Protein AF-A0A849XZV0-F1 (afdb_monomer)

Radius of gyration: 23.23 Å; Cα contacts (8 Å, |Δi|>4): 530; chains: 1; bounding box: 58×46×62 Å

Nearest PDB structures (foldseek):
  6il9-assembly1_A  TM=9.502E-01  e=1.165E-25  Cohnella laeviribosi
  6ila-assembly1_A  TM=9.500E-01  e=1.260E-24  Cohnella laeviribosi
  6ilb-assembly2_D  TM=9.298E-01  e=3.736E-25  Cohnella laeviribosi
  7rro-assembly1_DA  TM=5.245E-01  e=9.639E+00  Bos taurus
  5ij9-assembly1_A  TM=5.022E-01  e=9.639E+00  Homo sapiens

Structure (mmCIF, N/CA/C/O backbone):
data_AF-A0A849XZV0-F1
#
_entry.id   AF-A0A849XZV0-F1
#
loop_
_atom_site.group_PDB
_atom_site.id
_atom_site.type_symbol
_atom_site.label_atom_id
_atom_site.label_alt_id
_atom_site.label_comp_id
_atom_site.label_asym_id
_atom_site.label_entity_id
_atom_site.label_seq_id
_atom_site.pdbx_PDB_ins_code
_atom_site.Cartn_x
_atom_site.Cartn_y
_atom_site.Cartn_z
_atom_site.occupancy
_atom_site.B_iso_or_equiv
_atom_site.auth_seq_id
_atom_site.auth_comp_id
_atom_site.auth_asym_id
_atom_site.auth_atom_id
_atom_site.pdbx_PDB_model_num
ATOM 1 N N . MET A 1 1 ? 21.202 -13.180 26.332 1.00 81.06 1 MET A N 1
ATOM 2 C CA . MET A 1 1 ? 19.734 -13.089 26.521 1.00 81.06 1 MET A CA 1
ATOM 3 C C . MET A 1 1 ? 18.979 -14.401 26.243 1.00 81.06 1 MET A C 1
ATOM 5 O O . MET A 1 1 ? 19.399 -15.194 25.400 1.00 81.06 1 MET A O 1
ATOM 9 N N . LYS A 1 2 ? 17.845 -14.631 26.929 1.00 82.81 2 LYS A N 1
ATOM 10 C CA . LYS A 1 2 ? 16.898 -15.732 26.645 1.00 82.81 2 LYS A CA 1
ATOM 11 C C . LYS A 1 2 ? 15.812 -15.237 25.684 1.00 82.81 2 LYS A C 1
ATOM 13 O O . LYS A 1 2 ? 15.236 -14.183 25.923 1.00 82.81 2 LYS A O 1
ATOM 18 N N . ILE A 1 3 ? 15.519 -15.996 24.633 1.00 85.44 3 ILE A N 1
ATOM 19 C CA . ILE A 1 3 ? 14.485 -15.682 23.639 1.00 85.44 3 ILE A CA 1
ATOM 20 C C . ILE A 1 3 ? 13.505 -16.844 23.495 1.00 85.44 3 ILE A C 1
ATOM 22 O O . ILE A 1 3 ? 13.877 -18.006 23.660 1.00 85.44 3 ILE A O 1
ATOM 26 N N . THR A 1 4 ? 12.266 -16.541 23.126 1.00 82.62 4 THR A N 1
ATOM 27 C CA . THR A 1 4 ? 11.237 -17.548 22.854 1.00 82.62 4 THR A CA 1
ATOM 28 C C . THR A 1 4 ? 10.802 -17.427 21.401 1.00 82.62 4 THR A C 1
ATOM 30 O O . THR A 1 4 ? 10.517 -16.334 20.919 1.00 82.62 4 THR A O 1
ATOM 33 N N . CYS A 1 5 ? 10.754 -18.549 20.685 1.00 82.06 5 CYS A N 1
ATOM 34 C CA . CYS A 1 5 ? 10.143 -18.600 19.366 1.00 82.06 5 CYS A CA 1
ATOM 35 C C . CYS A 1 5 ? 8.655 -18.292 19.503 1.00 82.06 5 CYS A C 1
ATOM 37 O O . CYS A 1 5 ? 7.906 -19.082 20.068 1.00 82.06 5 CYS A O 1
ATOM 39 N N . GLN A 1 6 ? 8.231 -17.172 18.944 1.00 79.00 6 GLN A N 1
ATOM 40 C CA . GLN A 1 6 ? 6.847 -16.713 18.989 1.00 79.00 6 GLN A CA 1
ATOM 41 C C . GLN A 1 6 ? 5.877 -17.690 18.285 1.00 79.00 6 GLN A C 1
ATOM 43 O O . GLN A 1 6 ? 4.730 -17.815 18.703 1.00 79.00 6 GLN A O 1
ATOM 48 N N . SER A 1 7 ? 6.340 -18.453 17.280 1.00 77.00 7 SER A N 1
ATOM 49 C CA . SER A 1 7 ? 5.502 -19.418 16.544 1.00 77.00 7 SER A CA 1
ATOM 50 C C . SER A 1 7 ? 5.254 -20.741 17.276 1.00 77.00 7 SER A C 1
ATOM 52 O O . SER A 1 7 ? 4.178 -21.309 17.151 1.00 77.00 7 SER A O 1
ATOM 54 N N . CYS A 1 8 ? 6.237 -21.279 18.007 1.00 84.56 8 CYS A N 1
ATOM 55 C CA . CYS A 1 8 ? 6.129 -22.621 18.614 1.00 84.56 8 CYS A CA 1
ATOM 56 C C . CYS A 1 8 ? 6.532 -22.688 20.093 1.00 84.56 8 CYS A C 1
ATOM 58 O O . CYS A 1 8 ? 6.653 -23.780 20.653 1.00 84.56 8 CYS A O 1
ATOM 60 N N . GLN A 1 9 ? 6.801 -21.533 20.704 1.00 87.25 9 GLN A N 1
ATOM 61 C CA . GLN A 1 9 ? 7.148 -21.352 22.117 1.00 87.25 9 GLN A CA 1
ATOM 62 C C . GLN A 1 9 ? 8.445 -22.051 22.573 1.00 87.25 9 GLN A C 1
ATOM 64 O O . GLN A 1 9 ? 8.711 -22.189 23.766 1.00 87.25 9 GLN A O 1
ATOM 69 N N . SER A 1 10 ? 9.305 -22.463 21.633 1.00 84.94 10 SER A N 1
ATOM 70 C CA . SER A 1 10 ? 10.625 -23.032 21.953 1.00 84.94 10 SER A CA 1
ATOM 71 C C . SER A 1 10 ? 11.580 -21.960 22.471 1.00 84.94 10 SER A C 1
ATOM 73 O O . SER A 1 10 ? 11.684 -20.890 21.873 1.00 84.94 10 SER A O 1
ATOM 75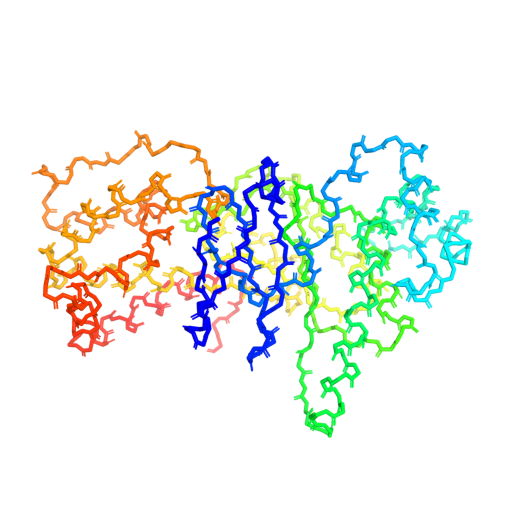 N N . LYS A 1 11 ? 12.301 -22.251 23.556 1.00 88.00 11 LYS A N 1
ATOM 76 C CA . LYS A 1 11 ? 13.223 -21.314 24.214 1.00 88.00 11 LYS A CA 1
ATOM 77 C C . LYS A 1 11 ? 14.651 -21.491 23.689 1.00 88.00 11 LYS A C 1
ATOM 79 O O . LYS A 1 11 ? 15.111 -22.618 23.526 1.00 88.00 11 LYS A O 1
ATOM 84 N N . TYR A 1 12 ? 15.355 -20.385 23.460 1.00 87.12 12 TYR A N 1
ATOM 85 C CA . TYR A 1 12 ? 16.748 -20.348 23.009 1.00 87.12 12 TYR A CA 1
ATOM 86 C C . TYR A 1 12 ? 17.554 -19.320 23.810 1.00 87.12 12 TYR A C 1
ATOM 88 O O . TYR A 1 12 ? 16.995 -18.390 24.391 1.00 87.12 12 TYR A O 1
ATOM 96 N N . THR A 1 13 ? 18.879 -19.462 23.799 1.00 87.19 13 THR A N 1
ATOM 97 C CA . THR A 1 13 ? 19.813 -18.500 24.397 1.00 87.19 13 THR A CA 1
ATOM 98 C C . THR A 1 13 ? 20.705 -17.925 23.303 1.00 87.19 13 THR A C 1
ATOM 100 O O . THR A 1 13 ? 21.272 -18.675 22.509 1.00 87.19 13 THR A O 1
ATOM 103 N N . VAL A 1 14 ? 20.827 -16.600 23.262 1.00 82.75 14 VAL A N 1
ATOM 104 C CA . VAL A 1 14 ? 21.688 -15.856 22.329 1.00 82.75 14 VAL A CA 1
ATOM 105 C C . VAL A 1 14 ? 22.673 -15.030 23.148 1.00 82.75 14 VAL A C 1
ATOM 107 O O . VAL A 1 14 ? 22.274 -14.456 24.161 1.00 82.75 14 VAL A O 1
ATOM 110 N N . SER A 1 15 ? 23.949 -14.993 22.758 1.00 81.38 15 SER A N 1
ATOM 111 C CA . SER A 1 15 ? 24.948 -14.153 23.430 1.00 81.38 15 SER A CA 1
ATOM 112 C C . SER A 1 15 ? 24.698 -12.675 23.132 1.00 81.38 15 SER A C 1
ATOM 114 O O . SER A 1 15 ? 24.361 -12.319 22.002 1.00 81.38 15 SER A O 1
ATOM 116 N N . ASP A 1 16 ? 24.874 -11.817 24.134 1.00 73.62 16 ASP A N 1
ATOM 117 C CA . ASP A 1 16 ? 24.546 -10.390 24.015 1.00 73.62 16 ASP A CA 1
ATOM 118 C C . ASP A 1 16 ? 25.464 -9.671 23.003 1.00 73.62 16 ASP A C 1
ATOM 120 O O . ASP A 1 16 ? 25.003 -8.834 22.230 1.00 73.62 16 ASP A O 1
ATOM 124 N N . GLU A 1 17 ? 26.714 -10.121 22.862 1.00 76.62 17 GLU A N 1
ATOM 125 C CA . GLU A 1 17 ? 27.659 -9.665 21.826 1.00 76.62 17 GLU A CA 1
ATOM 126 C C . GLU A 1 17 ? 27.145 -9.861 20.389 1.00 76.62 17 GLU A C 1
ATOM 128 O O . GLU A 1 17 ? 27.511 -9.125 19.473 1.00 76.62 17 GLU A O 1
ATOM 133 N N . LYS A 1 18 ? 26.277 -10.854 20.145 1.00 70.00 18 LYS A N 1
ATOM 134 C CA . LYS A 1 18 ? 25.751 -11.099 18.793 1.00 70.00 18 LYS A CA 1
ATOM 135 C C . LYS A 1 18 ? 24.688 -10.082 18.387 1.00 70.00 18 LYS A C 1
ATOM 137 O O . LYS A 1 18 ? 24.544 -9.840 17.189 1.00 70.00 18 LYS A O 1
ATOM 142 N N . VAL A 1 19 ? 23.988 -9.493 19.356 1.00 75.38 19 VAL A N 1
ATOM 143 C CA . VAL A 1 19 ? 22.818 -8.616 19.167 1.00 75.38 19 VAL A CA 1
ATOM 144 C C . VAL A 1 19 ? 23.101 -7.149 19.498 1.00 75.38 19 VAL A C 1
ATOM 146 O O . VAL A 1 19 ? 22.231 -6.295 19.334 1.00 75.38 19 VAL A O 1
ATOM 149 N N . GLN A 1 20 ? 24.314 -6.834 19.956 1.00 70.56 20 GLN A N 1
ATOM 150 C CA . GLN A 1 20 ? 24.709 -5.473 20.295 1.00 70.56 20 GLN A CA 1
ATOM 151 C C . GLN A 1 20 ? 24.761 -4.599 19.031 1.00 70.56 20 GLN A C 1
ATOM 153 O O . GLN A 1 20 ? 25.551 -4.839 18.121 1.00 70.56 20 GLN A O 1
ATOM 158 N N . GLY A 1 21 ? 23.871 -3.603 18.959 1.00 70.50 21 GLY A N 1
ATOM 159 C CA . GLY A 1 21 ? 23.807 -2.626 17.864 1.00 70.50 21 GLY A CA 1
ATOM 160 C C . GLY A 1 21 ? 23.272 -3.152 16.526 1.00 70.50 21 GLY A C 1
ATOM 161 O O . GLY A 1 21 ? 23.292 -2.416 15.543 1.00 70.50 21 GLY A O 1
ATOM 162 N N . ARG A 1 22 ? 22.791 -4.401 16.454 1.00 71.94 22 ARG A N 1
ATOM 163 C CA . ARG A 1 22 ? 22.265 -4.996 15.213 1.00 71.94 22 ARG A CA 1
ATOM 164 C C . ARG A 1 22 ? 21.156 -6.011 15.471 1.00 71.94 22 ARG A C 1
ATOM 166 O O . ARG A 1 22 ? 21.147 -6.698 16.488 1.00 71.94 22 ARG A O 1
ATOM 173 N N . THR A 1 23 ? 20.261 -6.163 14.499 1.00 77.00 23 THR A N 1
ATOM 174 C CA . THR A 1 23 ? 19.235 -7.215 14.507 1.00 77.00 23 THR A CA 1
ATOM 175 C C . THR A 1 23 ? 19.781 -8.470 13.837 1.00 77.00 23 THR A C 1
ATOM 177 O O . THR A 1 23 ? 20.233 -8.419 12.693 1.00 77.00 23 THR A O 1
ATOM 180 N N . VAL A 1 24 ? 19.719 -9.612 14.520 1.00 81.12 24 VAL A N 1
ATOM 181 C CA . VAL A 1 24 ? 20.145 -10.910 13.974 1.00 81.12 24 VAL A CA 1
ATOM 182 C C . VAL A 1 24 ? 18.943 -11.791 13.656 1.00 81.12 24 VAL A C 1
ATOM 184 O O . VAL A 1 24 ? 17.970 -11.840 14.409 1.00 81.12 24 VAL A O 1
ATOM 187 N N . LYS A 1 25 ? 19.015 -12.511 12.530 1.00 85.88 25 LYS A N 1
ATOM 188 C CA . LYS A 1 25 ? 18.002 -13.491 12.118 1.00 85.88 25 LYS A CA 1
ATOM 189 C C . LYS A 1 25 ? 18.419 -14.882 12.588 1.00 85.88 25 LYS A C 1
ATOM 191 O O . LYS A 1 25 ? 19.499 -15.353 12.242 1.00 85.88 25 LYS A O 1
ATOM 196 N N . ILE A 1 26 ? 17.561 -15.558 13.345 1.00 86.38 26 ILE A N 1
ATOM 197 C CA . ILE A 1 26 ? 17.802 -16.913 13.857 1.00 86.38 26 ILE A CA 1
ATOM 198 C C . ILE A 1 26 ? 16.662 -17.817 13.404 1.00 86.38 26 ILE A C 1
ATOM 200 O O . ILE A 1 26 ? 15.499 -17.521 13.656 1.00 86.38 26 ILE A O 1
ATOM 204 N N . LYS A 1 27 ? 16.967 -18.951 12.769 1.00 86.12 27 LYS A N 1
ATOM 205 C CA . LYS A 1 27 ? 15.944 -19.961 12.467 1.00 86.12 27 LYS A CA 1
ATOM 206 C C . LYS A 1 27 ? 15.626 -20.798 13.702 1.00 86.12 27 LYS A C 1
ATOM 208 O O . LYS A 1 27 ? 16.518 -21.361 14.339 1.00 86.12 27 LYS A O 1
ATOM 213 N N . CYS A 1 28 ? 14.340 -20.928 14.009 1.00 84.94 28 CYS A N 1
ATOM 214 C CA . CYS A 1 28 ? 13.850 -21.849 15.019 1.00 84.94 28 CYS A CA 1
ATOM 215 C C . CYS A 1 28 ? 14.178 -23.291 14.611 1.00 84.94 28 CYS A C 1
ATOM 217 O O . CYS A 1 28 ? 13.696 -23.778 13.591 1.00 84.94 28 CYS A O 1
ATOM 219 N N . ARG A 1 29 ? 14.939 -24.007 15.447 1.00 88.31 29 ARG A N 1
ATOM 220 C CA . ARG A 1 29 ? 15.290 -25.418 15.202 1.00 88.31 29 ARG A CA 1
ATOM 221 C C . ARG A 1 29 ? 14.086 -26.368 15.234 1.00 88.31 29 ARG A C 1
ATOM 223 O O . ARG A 1 29 ? 14.198 -27.474 14.730 1.00 88.31 29 ARG A O 1
ATOM 230 N N . LYS A 1 30 ? 12.962 -25.957 15.839 1.00 84.19 30 LYS A N 1
ATOM 231 C CA . LYS A 1 30 ? 11.756 -26.791 15.972 1.00 84.19 30 LYS A CA 1
ATOM 232 C C . LYS A 1 30 ? 10.773 -26.621 14.811 1.00 84.19 30 LYS A C 1
ATOM 234 O O . LYS A 1 30 ? 10.261 -27.614 14.320 1.00 84.19 30 LYS A O 1
ATOM 239 N N . CYS A 1 31 ? 10.484 -25.387 14.394 1.00 79.94 31 CYS A N 1
ATOM 240 C CA . CYS A 1 31 ? 9.448 -25.104 13.385 1.00 79.94 31 CYS A CA 1
ATOM 241 C C . CYS A 1 31 ? 9.959 -24.376 12.133 1.00 79.94 31 CYS A C 1
ATOM 243 O O . CYS A 1 31 ? 9.175 -24.067 11.245 1.00 79.94 31 CYS A O 1
ATOM 245 N N . GLY A 1 32 ? 11.253 -24.052 12.058 1.00 80.12 32 GLY A N 1
ATOM 246 C CA . GLY A 1 32 ? 11.848 -23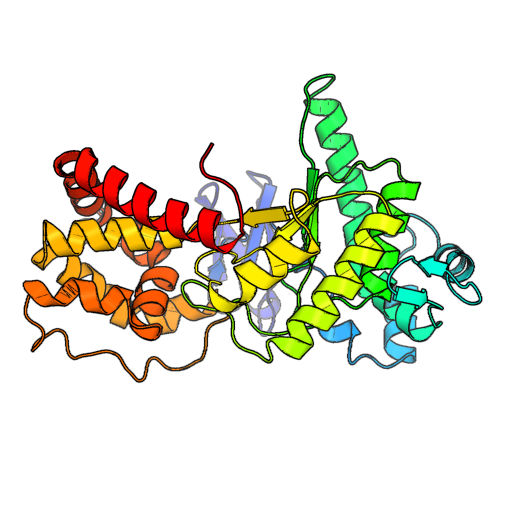.363 10.910 1.00 80.12 32 GLY A CA 1
ATOM 247 C C . GLY A 1 32 ? 11.549 -21.862 10.814 1.00 80.12 32 GLY A C 1
ATOM 248 O O . GLY A 1 32 ? 12.167 -21.192 9.988 1.00 80.12 32 GLY A O 1
ATOM 249 N N . ALA A 1 33 ? 10.668 -21.321 11.665 1.00 76.75 33 ALA A N 1
ATOM 250 C CA . ALA A 1 33 ? 10.320 -19.901 11.681 1.00 76.75 33 ALA A CA 1
ATOM 251 C C . ALA A 1 33 ? 11.542 -19.001 11.929 1.00 76.75 33 ALA A C 1
ATOM 253 O O . ALA A 1 33 ? 12.415 -19.325 12.741 1.00 76.75 33 ALA A O 1
ATOM 254 N N . THR A 1 34 ? 11.586 -17.855 11.251 1.00 82.75 34 THR A N 1
ATOM 255 C CA . THR A 1 34 ? 12.633 -16.845 11.439 1.00 82.75 34 THR A CA 1
ATOM 256 C C . THR A 1 34 ? 12.308 -15.986 12.657 1.00 82.75 34 THR A C 1
ATOM 258 O O . THR A 1 34 ? 11.265 -15.346 12.718 1.00 82.75 34 THR A O 1
ATOM 261 N N . ILE A 1 35 ? 13.222 -15.957 13.621 1.00 84.50 35 ILE A N 1
ATOM 262 C CA . ILE A 1 35 ? 13.164 -15.137 14.829 1.00 84.50 35 ILE A CA 1
ATOM 263 C C . ILE A 1 35 ? 14.113 -13.957 14.621 1.00 84.50 35 ILE A C 1
ATOM 265 O O . ILE A 1 35 ? 15.301 -14.164 14.360 1.00 84.50 35 ILE A O 1
ATOM 269 N N . LEU A 1 36 ? 13.600 -12.733 14.725 1.00 78.31 36 LEU A N 1
ATOM 270 C CA . LEU A 1 36 ? 14.420 -11.524 14.734 1.00 78.31 36 LEU A CA 1
ATOM 271 C C . LEU A 1 36 ? 14.765 -11.194 16.181 1.00 78.31 36 LEU A C 1
ATOM 273 O O . LEU A 1 36 ? 13.877 -11.157 17.029 1.00 78.31 36 LEU A O 1
ATOM 277 N N . VAL A 1 37 ? 16.047 -10.996 16.471 1.00 80.19 37 VAL A N 1
ATOM 278 C CA . VAL A 1 37 ? 16.521 -10.703 17.826 1.00 80.19 37 VAL A CA 1
ATOM 279 C C . VAL A 1 37 ? 17.384 -9.454 17.794 1.00 80.19 37 VAL A C 1
ATOM 281 O O . VAL A 1 37 ? 18.339 -9.385 17.021 1.00 80.19 37 VAL A O 1
ATOM 284 N N . ASN A 1 38 ? 17.061 -8.483 18.639 1.00 81.81 38 ASN A N 1
ATOM 285 C CA . ASN A 1 38 ? 17.887 -7.307 18.902 1.00 81.81 38 ASN A CA 1
ATOM 286 C C . ASN A 1 38 ? 18.136 -7.177 20.415 1.00 81.81 38 ASN A C 1
ATOM 288 O O . ASN A 1 38 ? 17.690 -8.012 21.203 1.00 81.81 38 ASN A O 1
ATOM 292 N N . SER A 1 39 ? 18.824 -6.115 20.829 1.00 73.75 39 SER A N 1
ATOM 293 C CA . SER A 1 39 ? 19.076 -5.795 22.240 1.00 73.75 39 SER A CA 1
ATOM 294 C C . SER A 1 39 ? 17.808 -5.610 23.094 1.00 73.75 39 SER A C 1
ATOM 296 O O . SER A 1 39 ? 17.909 -5.644 24.316 1.00 73.75 39 SER A O 1
ATOM 298 N N . ALA A 1 40 ? 16.623 -5.464 22.486 1.00 65.62 40 ALA A N 1
ATOM 299 C CA . ALA A 1 40 ? 15.336 -5.325 23.170 1.00 65.62 40 ALA A CA 1
ATOM 300 C C . ALA A 1 40 ? 14.520 -6.634 23.263 1.00 65.62 40 ALA A C 1
ATOM 302 O O . ALA A 1 40 ? 13.529 -6.673 23.989 1.00 65.62 40 ALA A O 1
ATOM 303 N N . GLY A 1 41 ? 14.910 -7.717 22.575 1.00 67.31 41 GLY A N 1
ATOM 304 C CA . GLY A 1 41 ? 14.203 -9.003 22.641 1.00 67.31 41 GLY A CA 1
ATOM 305 C C . GLY A 1 41 ? 13.957 -9.671 21.289 1.00 67.31 41 GLY A C 1
ATOM 306 O O . GLY A 1 41 ? 14.511 -9.281 20.264 1.00 67.31 41 GLY A O 1
ATOM 307 N N . ALA A 1 42 ? 13.128 -10.721 21.302 1.00 57.47 42 ALA A N 1
ATOM 308 C CA . ALA A 1 42 ? 12.706 -11.434 20.098 1.00 57.47 42 ALA A CA 1
ATOM 309 C C . ALA A 1 42 ? 11.371 -10.895 19.570 1.00 57.47 42 ALA A C 1
ATOM 311 O O . ALA A 1 42 ? 10.349 -10.991 20.256 1.00 57.47 42 ALA A O 1
ATOM 312 N N . THR A 1 43 ? 11.371 -10.396 18.338 1.00 51.84 43 THR A N 1
ATOM 313 C CA . THR A 1 43 ? 10.171 -9.931 17.636 1.00 51.84 43 THR A CA 1
ATOM 314 C C . THR A 1 43 ? 9.741 -10.934 16.569 1.00 51.84 43 THR A C 1
ATOM 316 O O . THR A 1 43 ? 10.539 -11.729 16.056 1.00 51.84 43 THR A O 1
ATOM 319 N N . ASN A 1 44 ? 8.445 -10.927 16.252 1.00 41.34 44 ASN A N 1
ATOM 320 C CA . ASN A 1 44 ? 7.937 -11.662 15.104 1.00 41.34 44 ASN A CA 1
ATOM 321 C C . ASN A 1 44 ? 8.520 -11.051 13.830 1.00 41.34 44 ASN A C 1
ATOM 323 O O . ASN A 1 44 ? 8.208 -9.915 13.487 1.00 41.34 44 ASN A O 1
ATOM 327 N N . GLY A 1 45 ? 9.314 -11.830 13.098 1.00 37.59 45 GLY A N 1
ATOM 328 C CA . GLY A 1 45 ? 9.344 -11.665 11.655 1.00 37.59 45 GLY A CA 1
ATOM 329 C C . GLY A 1 45 ? 8.027 -12.224 11.139 1.00 37.59 45 GLY A C 1
ATOM 330 O O . GLY A 1 45 ? 7.847 -13.442 11.153 1.00 37.59 45 GLY A O 1
ATOM 331 N N . GLY A 1 46 ? 7.095 -11.355 10.739 1.00 28.02 46 GLY A N 1
ATOM 332 C CA . GLY A 1 46 ? 5.961 -11.772 9.914 1.00 28.02 46 GLY A CA 1
ATOM 333 C C . GLY A 1 46 ? 6.454 -12.525 8.676 1.00 28.02 46 GLY A C 1
ATOM 334 O O . GLY A 1 46 ? 7.658 -12.564 8.401 1.00 28.02 46 GLY A O 1
ATOM 335 N N . VAL A 1 47 ? 5.535 -13.150 7.936 1.00 30.89 47 VAL A N 1
ATOM 336 C CA . VAL A 1 47 ? 5.846 -13.654 6.592 1.00 30.89 47 VAL A CA 1
ATOM 337 C C . VAL A 1 47 ? 6.497 -12.495 5.849 1.00 30.89 47 VAL A C 1
ATOM 339 O O . VAL A 1 47 ? 5.856 -11.481 5.611 1.00 30.89 47 VAL A O 1
ATOM 342 N N . ALA A 1 48 ? 7.807 -12.594 5.640 1.00 29.11 48 ALA A N 1
ATOM 343 C CA . ALA A 1 48 ? 8.560 -11.515 5.049 1.00 29.11 48 ALA A CA 1
ATOM 344 C C . ALA A 1 48 ? 8.069 -11.394 3.614 1.00 29.11 48 ALA A C 1
ATOM 346 O O . ALA A 1 48 ? 8.306 -12.306 2.817 1.00 29.11 48 ALA A O 1
ATOM 347 N N . ASP A 1 49 ? 7.400 -10.286 3.304 1.00 40.28 49 ASP A N 1
ATOM 348 C CA . ASP A 1 49 ? 7.294 -9.847 1.928 1.00 40.28 49 ASP A CA 1
ATOM 349 C C . ASP A 1 49 ? 8.720 -9.801 1.373 1.00 40.28 49 ASP A C 1
ATOM 351 O O . ASP A 1 49 ? 9.607 -9.183 1.979 1.00 40.28 49 ASP A O 1
ATOM 355 N N . PRO A 1 50 ? 9.006 -10.493 0.260 1.00 40.09 50 PRO A N 1
ATOM 356 C CA . PRO A 1 50 ? 10.369 -10.635 -0.234 1.00 40.09 50 PRO A CA 1
ATOM 357 C C . PRO A 1 50 ? 11.020 -9.290 -0.587 1.00 40.09 50 PRO A C 1
ATOM 359 O O . PRO A 1 50 ? 12.241 -9.229 -0.739 1.00 40.09 50 PRO A O 1
ATOM 362 N N . VAL A 1 51 ? 10.243 -8.204 -0.651 1.00 44.50 51 VAL A N 1
ATOM 363 C CA . VAL A 1 51 ? 10.712 -6.857 -0.996 1.00 44.50 51 VAL A CA 1
ATOM 364 C C . VAL A 1 51 ? 11.011 -5.956 0.204 1.00 44.50 51 VAL A C 1
ATOM 366 O O . VAL A 1 51 ? 11.773 -5.007 0.052 1.00 44.50 51 VAL A O 1
ATOM 369 N N . SER A 1 52 ? 10.668 -6.373 1.430 1.00 39.19 52 SER A N 1
ATOM 370 C CA . SER A 1 52 ? 11.271 -5.813 2.660 1.00 39.19 52 SER A CA 1
ATOM 371 C C . SER A 1 52 ? 12.810 -5.997 2.699 1.00 39.19 52 SER A C 1
ATOM 373 O O . SER A 1 52 ? 13.505 -5.470 3.565 1.00 39.19 52 SER A O 1
ATOM 375 N N . SER A 1 53 ? 13.377 -6.750 1.743 1.00 38.44 53 SER A N 1
ATOM 376 C CA . SER A 1 53 ? 14.819 -6.946 1.566 1.00 38.44 53 SER A CA 1
ATOM 377 C C . SER A 1 53 ? 15.478 -6.095 0.466 1.00 38.44 53 SER A C 1
ATOM 379 O O . SER A 1 53 ? 16.690 -6.228 0.275 1.00 38.44 53 SER A O 1
ATOM 381 N N . ALA A 1 54 ? 14.742 -5.224 -0.244 1.00 48.28 54 ALA A N 1
ATOM 382 C CA . ALA A 1 54 ? 15.353 -4.288 -1.192 1.00 48.28 54 ALA A CA 1
ATOM 383 C C . ALA A 1 54 ? 16.265 -3.308 -0.424 1.00 48.28 54 ALA A C 1
ATOM 385 O O . ALA A 1 54 ? 15.802 -2.662 0.519 1.00 48.28 54 ALA A O 1
ATOM 386 N N . PRO A 1 55 ? 17.562 -3.177 -0.762 1.00 52.06 55 PRO A N 1
ATOM 387 C CA . PRO A 1 55 ? 18.451 -2.292 -0.023 1.00 52.06 55 PRO A CA 1
ATOM 388 C C . PRO A 1 55 ? 18.046 -0.833 -0.262 1.00 52.06 55 PRO A C 1
ATOM 390 O O . PRO A 1 55 ? 18.380 -0.263 -1.299 1.00 52.06 55 PRO A O 1
ATOM 393 N N . SER A 1 56 ? 17.381 -0.219 0.717 1.00 55.06 56 SER A N 1
ATOM 394 C CA . SER A 1 56 ? 16.984 1.200 0.698 1.00 55.06 56 SER A CA 1
ATOM 395 C C . SER A 1 56 ? 18.162 2.148 0.381 1.00 55.06 56 SER A C 1
ATOM 397 O O . SER A 1 56 ? 18.014 3.170 -0.283 1.00 55.06 56 SER A O 1
ATOM 399 N N . ALA A 1 57 ? 19.384 1.728 0.722 1.00 61.75 57 ALA A N 1
ATOM 400 C CA . ALA A 1 57 ? 20.620 2.464 0.475 1.00 61.75 57 ALA A CA 1
ATOM 401 C C . ALA A 1 57 ? 21.075 2.548 -1.002 1.00 61.75 57 ALA A C 1
ATOM 403 O O . ALA A 1 57 ? 22.134 3.114 -1.257 1.00 61.75 57 ALA A O 1
ATOM 404 N N . ALA A 1 58 ? 20.380 1.945 -1.974 1.00 71.62 58 ALA A N 1
ATOM 405 C CA . ALA A 1 58 ? 20.835 1.935 -3.372 1.00 71.62 58 ALA A CA 1
ATOM 406 C C . ALA A 1 58 ? 20.609 3.268 -4.112 1.00 71.62 58 ALA A C 1
ATOM 408 O O . ALA A 1 58 ? 21.404 3.623 -4.982 1.00 71.62 58 ALA A O 1
ATOM 409 N N . ASP A 1 59 ? 19.574 4.029 -3.753 1.00 77.06 59 ASP A N 1
ATOM 410 C CA . ASP A 1 59 ? 19.208 5.260 -4.470 1.00 77.06 59 ASP A CA 1
ATOM 411 C C . ASP A 1 59 ? 20.225 6.392 -4.253 1.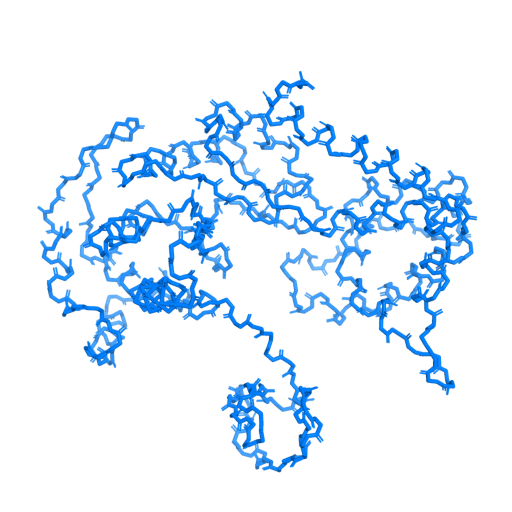00 77.06 59 ASP A C 1
ATOM 413 O O . ASP A 1 59 ? 20.551 7.126 -5.186 1.00 77.06 59 ASP A O 1
ATOM 417 N N . GLY A 1 60 ? 20.804 6.472 -3.051 1.00 77.69 60 GLY A N 1
ATOM 418 C CA . GLY A 1 60 ? 21.885 7.403 -2.702 1.00 77.69 60 GLY A CA 1
ATOM 419 C C . GLY A 1 60 ? 23.300 6.825 -2.829 1.00 77.69 60 GLY A C 1
ATOM 420 O O . GLY A 1 60 ? 24.268 7.522 -2.532 1.00 77.69 60 GLY A O 1
ATOM 421 N N . ALA A 1 61 ? 23.450 5.559 -3.235 1.00 81.00 61 ALA A N 1
ATOM 422 C CA . ALA A 1 61 ? 24.762 4.927 -3.331 1.00 81.00 61 ALA A CA 1
ATOM 423 C C . ALA A 1 61 ? 25.594 5.507 -4.483 1.00 81.00 61 ALA A C 1
ATOM 425 O O . ALA A 1 61 ? 25.083 5.798 -5.570 1.00 81.00 61 ALA A O 1
ATOM 426 N N . THR A 1 62 ? 26.903 5.611 -4.245 1.00 86.25 62 THR A N 1
ATOM 427 C CA . THR A 1 62 ? 27.882 5.898 -5.294 1.00 86.25 62 THR A CA 1
ATOM 428 C C . THR A 1 62 ? 27.993 4.715 -6.250 1.00 86.25 62 THR A C 1
ATOM 430 O O . THR A 1 62 ? 27.721 3.570 -5.883 1.00 86.25 62 THR A O 1
ATOM 433 N N . GLU A 1 63 ? 28.440 4.975 -7.477 1.00 87.56 63 GLU A N 1
ATOM 434 C CA . GLU A 1 63 ? 28.642 3.919 -8.470 1.00 87.56 63 GLU A CA 1
ATOM 435 C C . GLU A 1 63 ? 29.599 2.827 -7.966 1.00 87.56 63 GLU A C 1
ATOM 437 O O . GLU A 1 63 ? 29.275 1.648 -8.060 1.00 87.56 63 GLU A O 1
ATOM 442 N N . ALA A 1 64 ? 30.698 3.212 -7.310 1.00 87.00 64 ALA A N 1
ATOM 443 C CA . ALA A 1 64 ? 31.636 2.269 -6.701 1.00 87.00 64 ALA A CA 1
ATOM 444 C C . ALA A 1 64 ? 30.983 1.381 -5.623 1.00 87.00 64 ALA A C 1
ATOM 446 O O . ALA A 1 64 ? 31.281 0.192 -5.537 1.00 87.00 64 ALA A O 1
ATOM 447 N N . ALA A 1 65 ? 30.069 1.928 -4.813 1.00 87.62 65 ALA A N 1
ATOM 448 C CA . ALA A 1 65 ? 29.347 1.149 -3.808 1.00 87.62 65 ALA A CA 1
ATOM 449 C C . ALA A 1 65 ? 28.328 0.186 -4.440 1.00 87.62 65 ALA A C 1
ATOM 451 O O . ALA A 1 65 ? 28.117 -0.915 -3.930 1.00 87.62 65 ALA A O 1
ATOM 452 N N . LEU A 1 66 ? 27.697 0.581 -5.549 1.00 89.19 66 LEU A N 1
ATOM 453 C CA . LEU A 1 66 ? 26.830 -0.306 -6.325 1.00 89.19 66 LEU A CA 1
ATOM 454 C C . LEU A 1 66 ? 27.641 -1.430 -6.977 1.00 89.19 66 LEU A C 1
ATOM 456 O O . LEU A 1 66 ? 27.226 -2.582 -6.902 1.00 89.19 66 LEU A O 1
ATOM 460 N N . ASP A 1 67 ? 28.807 -1.121 -7.541 1.00 87.94 67 ASP A N 1
ATOM 461 C CA . ASP A 1 67 ? 29.706 -2.114 -8.135 1.00 87.94 67 ASP A CA 1
ATOM 462 C C . ASP A 1 67 ? 30.222 -3.109 -7.098 1.00 87.94 67 ASP A C 1
ATOM 464 O O . ASP A 1 67 ? 30.200 -4.311 -7.350 1.00 87.94 67 ASP A O 1
ATOM 468 N N . ALA A 1 68 ? 30.588 -2.640 -5.901 1.00 86.62 68 ALA A N 1
ATOM 469 C CA . ALA A 1 68 ? 30.940 -3.518 -4.788 1.00 86.62 68 ALA A CA 1
ATOM 470 C C . ALA A 1 68 ? 29.779 -4.461 -4.430 1.00 86.62 68 ALA A C 1
ATOM 472 O O . ALA A 1 68 ? 29.970 -5.672 -4.366 1.00 86.62 68 ALA A O 1
ATOM 473 N N . LYS A 1 69 ? 28.549 -3.940 -4.298 1.00 85.38 69 LYS A N 1
ATOM 474 C CA . LYS A 1 69 ? 27.358 -4.768 -4.029 1.00 85.38 69 LYS A CA 1
ATOM 475 C C . LYS A 1 69 ? 27.058 -5.770 -5.143 1.00 85.38 69 LYS A C 1
ATOM 477 O O . LYS A 1 69 ? 26.579 -6.864 -4.856 1.00 85.38 69 LYS A O 1
ATOM 482 N N . LEU A 1 70 ? 27.293 -5.403 -6.400 1.00 85.19 70 LEU A N 1
ATOM 483 C CA . LEU A 1 70 ? 27.103 -6.286 -7.552 1.00 85.19 70 LEU A CA 1
ATOM 484 C C . LEU A 1 70 ? 28.219 -7.332 -7.670 1.00 85.19 70 LEU A C 1
ATOM 486 O O . LEU A 1 70 ? 27.952 -8.420 -8.168 1.00 85.19 70 LEU A O 1
ATOM 490 N N . GLY A 1 71 ? 29.430 -7.025 -7.198 1.00 76.06 71 GLY A N 1
ATOM 491 C CA . GLY A 1 71 ? 30.549 -7.964 -7.109 1.00 76.06 71 GLY A CA 1
ATOM 492 C C . GLY A 1 71 ? 30.437 -8.939 -5.932 1.00 76.06 71 GLY A C 1
ATOM 493 O O . GLY A 1 71 ? 30.803 -10.100 -6.073 1.00 76.06 71 GLY A O 1
ATOM 494 N N . GLU A 1 72 ? 29.893 -8.492 -4.794 1.00 69.06 72 GLU A N 1
ATOM 495 C CA . GLU A 1 72 ? 29.563 -9.333 -3.628 1.00 69.06 72 GLU A CA 1
ATOM 496 C C . GLU A 1 72 ? 28.301 -10.175 -3.835 1.00 69.06 72 GLU A C 1
ATOM 498 O O . GLU A 1 72 ? 28.096 -11.182 -3.153 1.00 69.06 72 GLU A O 1
ATOM 503 N N . ALA A 1 73 ? 27.410 -9.750 -4.734 1.00 58.88 73 ALA A N 1
ATOM 504 C CA . ALA A 1 73 ? 26.285 -10.562 -5.147 1.00 58.88 73 ALA A CA 1
ATOM 505 C C . ALA A 1 73 ? 26.827 -11.759 -5.927 1.00 58.88 73 ALA A C 1
ATOM 507 O O . ALA A 1 73 ? 26.967 -11.706 -7.147 1.00 58.88 73 ALA A O 1
ATOM 508 N N . ASP A 1 74 ? 27.113 -12.846 -5.207 1.00 53.03 74 ASP A N 1
ATOM 509 C CA . ASP A 1 74 ? 27.368 -14.140 -5.818 1.00 53.03 74 ASP A CA 1
ATOM 510 C C . ASP A 1 74 ? 26.307 -14.366 -6.895 1.00 53.03 74 ASP A C 1
ATOM 512 O O . ASP A 1 74 ? 25.097 -14.287 -6.646 1.00 53.03 74 ASP A O 1
ATOM 516 N N . SER A 1 75 ? 26.777 -14.649 -8.107 1.00 53.53 75 SER A N 1
ATOM 517 C CA . SER A 1 75 ? 25.960 -15.004 -9.273 1.00 53.53 75 SER A CA 1
ATOM 518 C C . SER A 1 75 ? 24.887 -16.071 -8.987 1.00 53.53 75 SER A C 1
ATOM 520 O O . SER A 1 75 ? 23.964 -16.221 -9.778 1.00 53.53 75 SER A O 1
ATOM 522 N N . ALA A 1 76 ? 24.972 -16.773 -7.851 1.00 54.03 76 ALA A N 1
ATOM 523 C CA . ALA A 1 76 ? 24.007 -17.747 -7.358 1.00 54.03 76 ALA A CA 1
ATOM 524 C C . ALA A 1 76 ? 22.629 -17.163 -6.976 1.00 54.03 76 ALA A C 1
ATOM 526 O O . ALA A 1 76 ? 21.628 -17.871 -7.089 1.00 54.03 76 ALA A O 1
ATOM 527 N N . ASP A 1 77 ? 22.551 -15.903 -6.530 1.00 69.06 77 ASP A N 1
ATOM 528 C CA . ASP A 1 77 ? 21.280 -15.297 -6.087 1.00 69.06 77 ASP A CA 1
ATOM 529 C C . ASP A 1 77 ? 20.579 -14.482 -7.178 1.00 69.06 77 ASP A C 1
ATOM 531 O O . ASP A 1 77 ? 19.370 -14.219 -7.090 1.00 69.06 77 ASP A O 1
ATOM 535 N N . LEU A 1 78 ? 21.335 -14.069 -8.197 1.00 77.62 78 LEU A N 1
ATOM 536 C CA . LEU A 1 78 ? 20.799 -13.421 -9.381 1.00 77.62 78 LEU A CA 1
ATOM 537 C C . LEU A 1 78 ? 20.464 -14.468 -10.448 1.00 77.62 78 LEU A C 1
ATOM 539 O O . LEU A 1 78 ? 21.126 -15.490 -10.574 1.00 77.62 78 LEU A O 1
ATOM 543 N N . PRO A 1 79 ? 19.421 -14.225 -11.246 1.00 69.06 79 PRO A N 1
ATOM 544 C CA . PRO A 1 79 ? 18.931 -15.218 -12.196 1.00 69.06 79 PRO A CA 1
ATOM 545 C C . PRO A 1 79 ? 19.851 -15.397 -13.416 1.00 69.06 79 PRO A C 1
ATOM 547 O O . PRO A 1 79 ? 19.774 -16.423 -14.083 1.00 69.06 79 PRO A O 1
ATOM 550 N N . VAL A 1 80 ? 20.679 -14.396 -13.733 1.00 84.88 80 VAL A N 1
ATOM 551 C CA . VAL A 1 80 ? 21.715 -14.409 -14.781 1.00 84.88 80 VAL A CA 1
ATOM 552 C C . VAL A 1 80 ? 22.870 -13.485 -14.354 1.00 84.88 80 VAL A C 1
ATOM 554 O O . VAL A 1 80 ? 22.657 -12.645 -13.469 1.00 84.88 80 VAL A O 1
ATOM 557 N N . PRO A 1 81 ? 24.063 -13.582 -14.973 1.00 89.44 81 PRO A N 1
ATOM 558 C CA . PRO A 1 81 ? 25.174 -12.677 -14.690 1.00 89.44 81 PRO A CA 1
ATOM 559 C C . PRO A 1 81 ? 24.798 -11.197 -14.836 1.00 89.44 81 PRO A C 1
ATOM 561 O O . PRO A 1 81 ? 24.048 -10.809 -15.734 1.00 89.44 81 PRO A O 1
ATOM 564 N N . VAL A 1 82 ? 25.371 -10.342 -13.982 1.00 90.94 82 VAL A N 1
ATOM 565 C CA . VAL A 1 82 ? 25.132 -8.887 -14.014 1.00 90.94 82 VAL A CA 1
ATOM 566 C C . VAL A 1 82 ? 25.491 -8.292 -15.377 1.00 90.94 82 VAL A C 1
ATOM 568 O O . VAL A 1 82 ? 24.746 -7.459 -15.881 1.00 90.94 82 VAL A O 1
ATOM 571 N N . ALA A 1 83 ? 26.577 -8.749 -16.010 1.00 91.94 83 ALA A N 1
ATOM 572 C CA . ALA A 1 83 ? 26.980 -8.295 -17.344 1.00 91.94 83 ALA A CA 1
ATOM 573 C C . ALA A 1 83 ? 25.880 -8.522 -18.398 1.00 91.94 83 ALA A C 1
ATOM 575 O O . ALA A 1 83 ? 25.593 -7.628 -19.195 1.00 91.94 83 ALA A O 1
ATOM 576 N N . ASP A 1 84 ? 25.201 -9.670 -18.342 1.00 93.12 84 ASP A N 1
ATOM 577 C CA . ASP A 1 84 ? 24.103 -9.997 -19.251 1.00 93.12 84 ASP A CA 1
ATOM 578 C C . ASP A 1 84 ? 22.879 -9.122 -18.980 1.00 93.12 84 ASP A C 1
ATOM 580 O O . ASP A 1 84 ? 22.220 -8.676 -19.921 1.00 93.12 84 ASP A O 1
ATOM 584 N N . LEU A 1 85 ? 22.571 -8.842 -17.705 1.00 93.75 85 LEU A N 1
ATOM 585 C CA . LEU A 1 85 ? 21.529 -7.873 -17.358 1.00 93.75 85 LEU A CA 1
ATOM 586 C C . LEU A 1 85 ? 21.888 -6.498 -17.916 1.00 93.75 85 LEU A C 1
ATOM 588 O O . LEU A 1 85 ? 21.085 -5.919 -18.632 1.00 93.75 85 LEU A O 1
ATOM 592 N N . MET A 1 86 ? 23.098 -5.999 -17.683 1.00 95.75 86 MET A N 1
ATOM 593 C CA . MET A 1 86 ? 23.530 -4.696 -18.191 1.00 95.75 86 MET A CA 1
ATOM 594 C C . MET A 1 86 ? 23.412 -4.614 -19.721 1.00 95.75 86 MET A C 1
ATOM 596 O O . MET A 1 86 ? 22.812 -3.670 -20.233 1.00 95.75 86 MET A O 1
ATOM 600 N N . ALA A 1 87 ? 23.870 -5.632 -20.456 1.00 96.31 87 ALA A N 1
ATOM 601 C CA . ALA A 1 87 ? 23.822 -5.671 -21.921 1.00 96.31 87 ALA A CA 1
ATOM 602 C C . ALA A 1 87 ? 22.395 -5.677 -22.511 1.00 96.31 87 ALA A C 1
ATOM 604 O O . ALA A 1 87 ? 22.184 -5.250 -23.652 1.00 96.31 87 ALA A O 1
ATOM 605 N N . ARG A 1 88 ? 21.394 -6.145 -21.749 1.00 96.44 88 ARG A N 1
ATOM 606 C CA . ARG A 1 88 ? 19.981 -6.145 -22.171 1.00 96.44 88 ARG A CA 1
ATOM 607 C C . ARG A 1 88 ? 19.339 -4.759 -22.158 1.00 96.44 88 ARG A C 1
ATOM 609 O O . ARG A 1 88 ? 18.336 -4.582 -22.847 1.00 96.44 88 ARG A O 1
ATOM 616 N N . TYR A 1 89 ? 19.868 -3.814 -21.381 1.00 97.88 89 TYR A N 1
ATOM 617 C CA . TYR A 1 89 ? 19.221 -2.517 -21.145 1.00 97.88 89 TYR A CA 1
ATOM 618 C C . TYR A 1 89 ? 20.117 -1.326 -21.483 1.00 97.88 89 TYR A C 1
ATOM 620 O O . TYR A 1 89 ? 19.651 -0.376 -22.109 1.00 97.88 89 TYR A O 1
ATOM 628 N N . VAL A 1 90 ? 21.396 -1.370 -21.109 1.00 97.69 90 VAL A N 1
ATOM 629 C CA . VAL A 1 90 ? 22.332 -0.265 -21.340 1.00 97.69 90 VAL A CA 1
ATOM 630 C C . VAL A 1 90 ? 22.650 -0.157 -22.829 1.00 97.69 90 VAL A C 1
ATOM 632 O O . VAL A 1 90 ? 22.900 -1.154 -23.508 1.00 97.69 90 VAL A O 1
ATOM 635 N N . GLY A 1 91 ? 22.600 1.068 -23.356 1.00 97.06 91 GLY A N 1
ATOM 636 C CA . GLY A 1 91 ? 22.754 1.334 -24.790 1.00 97.06 91 GLY A CA 1
ATOM 637 C C . GLY A 1 91 ? 21.546 0.904 -25.633 1.00 97.06 91 GLY A C 1
ATOM 638 O O . GLY A 1 91 ? 21.606 0.957 -26.861 1.00 97.06 91 GLY A O 1
ATOM 639 N N . LYS A 1 92 ? 20.447 0.474 -24.999 1.00 97.75 92 LYS A N 1
ATOM 640 C CA . LYS A 1 92 ? 19.160 0.228 -25.657 1.00 97.75 92 LYS A CA 1
ATOM 641 C C . LYS A 1 92 ? 18.228 1.418 -25.444 1.00 97.75 92 LYS A C 1
ATOM 643 O O . LYS A 1 92 ? 18.374 2.191 -24.502 1.00 97.75 92 LYS A O 1
ATOM 648 N N . SER A 1 93 ? 17.245 1.546 -26.328 1.00 97.19 93 SER A N 1
ATOM 649 C CA . SER A 1 93 ? 16.155 2.508 -26.197 1.00 97.19 93 SER A CA 1
ATOM 650 C C . SER A 1 93 ? 14.833 1.773 -26.364 1.00 97.19 93 SER A C 1
ATOM 652 O O . SER A 1 93 ? 14.663 1.001 -27.306 1.00 97.19 93 SER A O 1
ATOM 654 N N . PHE A 1 94 ? 13.918 2.001 -25.430 1.00 98.19 94 PHE A N 1
ATOM 655 C CA . PHE A 1 94 ? 12.599 1.390 -25.385 1.00 98.19 94 PHE A CA 1
ATOM 656 C C . PHE A 1 94 ? 11.569 2.452 -25.768 1.00 98.19 94 PHE A C 1
ATOM 658 O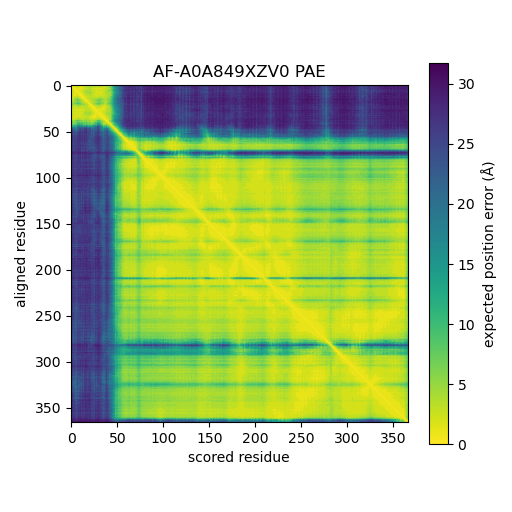 O . PHE A 1 94 ? 11.446 3.474 -25.094 1.00 98.19 94 PHE A O 1
ATOM 665 N N . SER A 1 95 ? 10.860 2.240 -26.876 1.00 98.00 95 SER A N 1
ATOM 666 C CA . SER A 1 95 ? 9.774 3.122 -27.315 1.00 98.00 95 SER A CA 1
ATOM 667 C C . SER A 1 95 ? 8.470 2.695 -26.652 1.00 98.00 95 SER A C 1
ATOM 669 O O . SER A 1 95 ? 7.915 1.653 -26.987 1.00 98.00 95 SER A O 1
ATOM 671 N N . ILE A 1 96 ? 8.009 3.499 -25.698 1.00 98.00 96 ILE A N 1
ATOM 672 C CA . ILE A 1 96 ? 6.858 3.221 -24.842 1.00 98.00 96 ILE A CA 1
ATOM 673 C C . ILE A 1 96 ? 5.751 4.218 -25.192 1.00 98.00 96 ILE A C 1
ATOM 675 O O . ILE A 1 96 ? 5.924 5.430 -25.052 1.00 98.00 96 ILE A O 1
ATOM 679 N N . GLU A 1 97 ? 4.613 3.719 -25.671 1.00 96.06 97 GLU A N 1
ATOM 680 C CA . GLU A 1 97 ? 3.451 4.552 -25.993 1.00 96.06 97 GLU A CA 1
ATOM 681 C C . GLU A 1 97 ? 2.989 5.341 -24.757 1.00 96.06 97 GLU A C 1
ATOM 683 O O . GLU A 1 97 ? 2.875 4.787 -23.668 1.00 96.06 97 GLU A O 1
ATOM 688 N N . GLY A 1 98 ? 2.750 6.646 -24.912 1.00 93.38 98 GLY A N 1
ATOM 689 C CA . GLY A 1 98 ? 2.364 7.533 -23.808 1.00 93.38 98 GLY A CA 1
ATOM 690 C C . GLY A 1 98 ? 3.518 8.028 -22.924 1.00 93.38 98 GLY A C 1
ATOM 691 O O . GLY A 1 98 ? 3.288 8.909 -22.101 1.00 93.38 98 GLY A O 1
ATOM 692 N N . LEU A 1 99 ? 4.745 7.525 -23.117 1.00 96.31 99 LEU A N 1
ATOM 693 C CA . LEU A 1 99 ? 5.955 7.975 -22.408 1.00 96.31 99 LEU A CA 1
ATOM 694 C C . LEU A 1 99 ? 7.052 8.490 -23.358 1.00 96.31 99 LEU A C 1
ATOM 696 O O . LEU A 1 99 ? 7.785 9.415 -23.021 1.00 96.31 99 LEU A O 1
ATOM 700 N N . GLY A 1 100 ? 7.174 7.913 -24.556 1.00 96.75 100 GLY A N 1
ATOM 701 C CA . GLY A 1 100 ? 8.240 8.215 -25.510 1.00 96.75 100 GLY A CA 1
ATOM 702 C C . GLY A 1 100 ? 9.412 7.235 -25.410 1.00 96.75 100 GLY A C 1
ATOM 703 O O . GLY A 1 100 ? 9.220 6.036 -25.211 1.00 96.75 100 GLY A O 1
ATOM 704 N N . LYS A 1 101 ? 10.641 7.722 -25.618 1.00 97.69 101 LYS A N 1
ATOM 705 C CA . LYS A 1 101 ? 11.852 6.889 -25.557 1.00 97.69 101 LYS A CA 1
ATOM 706 C C . LYS A 1 101 ? 12.412 6.863 -24.138 1.00 97.69 101 LYS A C 1
ATOM 708 O O . LYS A 1 101 ? 12.822 7.898 -23.627 1.00 97.69 101 LYS A O 1
ATOM 713 N N . LEU A 1 102 ? 12.514 5.671 -23.558 1.00 98.12 102 LEU A N 1
ATOM 714 C CA . LEU A 1 102 ? 13.217 5.422 -22.301 1.00 98.12 102 LEU A CA 1
ATOM 715 C C . LEU A 1 102 ? 14.546 4.717 -22.602 1.00 98.12 102 LEU A C 1
ATOM 717 O O . LEU A 1 102 ? 14.558 3.664 -23.238 1.00 98.12 102 LEU A O 1
ATOM 721 N N . ALA A 1 103 ? 15.667 5.303 -22.188 1.00 98.19 103 ALA A N 1
ATOM 722 C CA . ALA A 1 103 ? 17.008 4.767 -22.427 1.00 98.19 103 ALA A CA 1
ATOM 723 C C . ALA A 1 103 ? 17.750 4.616 -21.089 1.00 98.19 103 ALA A C 1
ATOM 725 O O . ALA A 1 103 ? 18.323 5.595 -20.612 1.00 98.19 103 ALA A O 1
ATOM 726 N N . PRO A 1 104 ? 17.720 3.421 -20.467 1.00 98.25 104 PRO A N 1
ATOM 727 C CA . PRO A 1 104 ? 18.379 3.185 -19.188 1.00 98.25 104 PRO A CA 1
ATOM 728 C C . PRO A 1 104 ? 19.886 3.448 -19.248 1.00 98.25 104 PRO A C 1
ATOM 730 O O . PRO A 1 104 ? 20.606 2.872 -20.072 1.00 98.25 104 PRO A O 1
ATOM 733 N N . THR A 1 105 ? 20.378 4.284 -18.339 1.00 97.81 105 THR A N 1
ATOM 734 C CA . THR A 1 105 ? 21.815 4.480 -18.134 1.00 97.81 105 THR A CA 1
ATOM 735 C C . THR A 1 105 ? 22.428 3.310 -17.363 1.00 97.81 105 THR A C 1
ATOM 737 O O . THR A 1 105 ? 21.736 2.532 -16.700 1.00 97.81 105 THR A O 1
ATOM 740 N N . ALA A 1 106 ? 23.759 3.191 -17.406 1.00 96.62 106 ALA A N 1
ATOM 741 C CA . ALA A 1 106 ? 24.467 2.186 -16.617 1.00 96.62 106 ALA A CA 1
ATOM 742 C C . ALA A 1 106 ? 24.203 2.346 -15.110 1.00 96.62 106 ALA A C 1
ATOM 744 O O . ALA A 1 106 ? 23.961 1.356 -14.423 1.00 96.62 106 ALA A O 1
ATOM 745 N N . LEU A 1 107 ? 24.185 3.583 -14.604 1.00 95.75 107 LEU A N 1
ATOM 746 C CA . LEU A 1 107 ? 23.957 3.857 -13.187 1.00 95.75 107 LEU A CA 1
ATOM 747 C C . LEU A 1 107 ? 22.537 3.475 -12.740 1.00 95.75 107 LEU A C 1
ATOM 749 O O . LEU A 1 107 ? 22.377 2.809 -11.716 1.00 95.75 107 LEU A O 1
ATOM 753 N N . GLU A 1 108 ? 21.510 3.843 -13.510 1.00 96.44 108 GLU A N 1
ATOM 754 C CA . GLU A 1 108 ? 20.121 3.465 -13.207 1.00 96.44 108 GLU A CA 1
ATOM 755 C C . GLU A 1 108 ? 19.938 1.946 -13.228 1.00 96.44 108 GLU A C 1
ATOM 757 O O . GLU A 1 108 ? 19.278 1.389 -12.352 1.00 96.44 108 GLU A O 1
ATOM 762 N N . MET A 1 109 ? 20.576 1.255 -14.178 1.00 96.56 109 MET A N 1
ATOM 763 C CA . MET A 1 109 ? 20.527 -0.203 -14.235 1.00 96.56 109 MET A CA 1
ATOM 764 C C . MET A 1 109 ? 21.226 -0.864 -13.051 1.00 96.56 109 MET A C 1
ATOM 766 O O . MET A 1 109 ? 20.672 -1.801 -12.477 1.00 96.56 109 MET A O 1
ATOM 770 N N . LYS A 1 110 ? 22.394 -0.366 -12.626 1.00 94.44 110 LYS A N 1
ATOM 771 C CA . LYS A 1 110 ? 23.061 -0.855 -11.409 1.00 94.44 110 LYS A CA 1
ATOM 772 C C . LYS A 1 110 ? 22.140 -0.719 -10.192 1.00 94.44 110 LYS A C 1
ATOM 774 O O . LYS A 1 110 ? 21.981 -1.682 -9.444 1.00 94.44 110 LYS A O 1
ATOM 779 N N . ARG A 1 111 ? 21.466 0.428 -10.032 1.00 93.81 111 ARG A N 1
ATOM 780 C CA . ARG A 1 111 ? 20.474 0.643 -8.959 1.00 93.81 111 ARG A CA 1
ATOM 781 C C . ARG A 1 111 ? 19.312 -0.344 -9.046 1.00 93.81 111 ARG A C 1
ATOM 783 O O . ARG A 1 111 ? 19.025 -1.020 -8.059 1.00 93.81 111 ARG A O 1
ATOM 790 N N . ALA A 1 112 ? 18.704 -0.493 -10.223 1.00 94.88 112 ALA A N 1
ATOM 791 C CA . ALA A 1 112 ? 17.582 -1.405 -10.432 1.00 94.88 112 ALA A CA 1
ATOM 792 C C . ALA A 1 112 ? 17.946 -2.868 -10.123 1.00 94.88 112 ALA A C 1
ATOM 794 O O . ALA A 1 112 ? 17.184 -3.565 -9.451 1.00 94.88 112 ALA A O 1
ATOM 795 N N . ILE A 1 113 ? 19.129 -3.327 -10.547 1.00 93.69 113 ILE A N 1
ATOM 796 C CA . ILE A 1 113 ? 19.605 -4.692 -10.282 1.00 93.69 113 ILE A CA 1
ATOM 797 C C . ILE A 1 113 ? 19.862 -4.893 -8.785 1.00 93.69 113 ILE A C 1
ATOM 799 O O . ILE A 1 113 ? 19.410 -5.894 -8.227 1.00 93.69 113 ILE A O 1
ATOM 803 N N . VAL A 1 114 ? 20.536 -3.947 -8.119 1.00 91.06 114 VAL A N 1
ATOM 804 C CA . VAL A 1 114 ? 20.802 -4.024 -6.672 1.00 91.06 114 VAL A CA 1
ATOM 805 C C . VAL A 1 114 ? 19.502 -4.040 -5.865 1.00 91.06 114 VAL A C 1
ATOM 807 O O . VAL A 1 114 ? 19.392 -4.812 -4.912 1.00 91.06 114 VAL A O 1
ATOM 810 N N . LYS A 1 115 ? 18.509 -3.224 -6.243 1.00 89.75 115 LYS A N 1
ATOM 811 C CA . LYS A 1 115 ? 17.215 -3.145 -5.546 1.00 89.75 115 LYS A CA 1
ATOM 812 C C . LYS A 1 115 ? 16.347 -4.371 -5.792 1.00 89.75 115 LYS A C 1
ATOM 814 O O . LYS A 1 115 ? 15.828 -4.954 -4.843 1.00 89.75 115 LYS A O 1
ATOM 819 N N . TYR A 1 116 ? 16.201 -4.778 -7.051 1.00 92.56 116 TYR A N 1
ATOM 820 C CA . TYR A 1 116 ? 15.122 -5.679 -7.453 1.00 92.56 116 TYR A CA 1
ATOM 821 C C . TYR A 1 116 ? 15.581 -6.991 -8.088 1.00 92.56 116 TYR A C 1
ATOM 823 O O . TYR A 1 116 ? 14.770 -7.905 -8.212 1.00 92.56 116 TYR A O 1
ATOM 831 N N . GLY A 1 117 ? 16.860 -7.158 -8.438 1.00 92.06 117 GLY A N 1
ATOM 832 C CA . GLY A 1 117 ? 17.354 -8.383 -9.080 1.00 92.06 117 GLY A CA 1
ATOM 833 C C . GLY A 1 117 ? 17.080 -9.646 -8.252 1.00 92.06 117 GLY A C 1
ATOM 834 O O . GLY A 1 117 ? 16.562 -10.637 -8.771 1.00 92.06 117 GLY A O 1
ATOM 835 N N . ARG A 1 118 ? 17.338 -9.586 -6.938 1.00 88.88 118 ARG A N 1
ATOM 836 C CA . ARG A 1 118 ? 17.035 -10.683 -5.999 1.00 88.88 118 ARG A CA 1
ATOM 837 C C . ARG A 1 118 ? 15.535 -10.876 -5.783 1.00 88.88 118 ARG A C 1
ATOM 839 O O . ARG A 1 118 ? 15.084 -12.014 -5.666 1.00 88.88 118 ARG A O 1
ATOM 846 N N . ALA A 1 119 ? 14.768 -9.785 -5.749 1.00 90.75 119 ALA A N 1
ATOM 847 C CA . ALA A 1 119 ? 13.316 -9.837 -5.603 1.00 90.75 119 ALA A CA 1
ATOM 848 C C . ALA A 1 119 ? 12.674 -10.560 -6.796 1.00 90.75 119 ALA A C 1
ATOM 850 O O . ALA A 1 119 ? 11.899 -11.488 -6.597 1.00 90.75 119 ALA A O 1
ATOM 851 N N . VAL A 1 120 ? 13.086 -10.236 -8.025 1.00 93.31 120 VAL A N 1
ATOM 852 C CA . VAL A 1 120 ? 12.639 -10.926 -9.245 1.00 93.31 120 VAL A CA 1
ATOM 853 C C . VAL A 1 120 ? 12.983 -12.420 -9.206 1.00 93.31 120 VAL A C 1
ATOM 855 O O . VAL A 1 120 ? 12.122 -13.256 -9.482 1.00 93.31 120 VAL A O 1
ATOM 858 N N . ALA A 1 121 ? 14.213 -12.780 -8.821 1.00 91.44 121 ALA A N 1
ATOM 859 C CA . ALA A 1 121 ? 14.614 -14.184 -8.688 1.00 91.44 121 ALA A CA 1
ATOM 860 C C . ALA A 1 121 ? 13.793 -14.927 -7.622 1.00 91.44 121 ALA A C 1
ATOM 862 O O . ALA A 1 121 ? 13.458 -16.103 -7.776 1.00 91.44 121 ALA A O 1
ATOM 863 N N . HIS A 1 122 ? 13.457 -14.251 -6.523 1.00 92.00 122 HIS A N 1
ATOM 864 C CA . HIS A 1 122 ? 12.598 -14.812 -5.491 1.00 92.00 122 HIS A CA 1
ATOM 865 C C . HIS A 1 122 ? 11.164 -15.016 -5.994 1.00 92.00 122 HIS A C 1
ATOM 867 O O . HIS A 1 122 ? 10.610 -16.099 -5.797 1.00 92.00 122 HIS A O 1
ATOM 873 N N . THR A 1 123 ? 10.593 -14.030 -6.691 1.00 93.62 123 THR A N 1
ATOM 874 C CA . THR A 1 123 ? 9.268 -14.128 -7.320 1.00 93.62 123 THR A CA 1
ATOM 875 C C . THR A 1 123 ? 9.198 -15.319 -8.270 1.00 93.62 123 THR A C 1
ATOM 877 O O . THR A 1 123 ? 8.232 -16.074 -8.231 1.00 93.62 123 THR A O 1
ATOM 880 N N . GLU A 1 124 ? 10.246 -15.571 -9.056 1.00 93.69 124 GLU A N 1
ATOM 881 C CA . GLU A 1 124 ? 10.335 -16.757 -9.912 1.00 93.69 124 GLU A CA 1
ATOM 882 C C . GLU A 1 124 ? 10.271 -18.068 -9.118 1.00 93.69 124 GLU A C 1
ATOM 884 O O . GLU A 1 124 ? 9.504 -18.973 -9.459 1.00 93.69 124 GLU A O 1
ATOM 889 N N . ARG A 1 125 ? 11.047 -18.178 -8.032 1.00 93.44 125 ARG A N 1
ATOM 890 C CA . ARG A 1 125 ? 11.023 -19.367 -7.165 1.00 93.44 125 ARG A CA 1
ATOM 891 C C . ARG A 1 125 ? 9.641 -19.585 -6.550 1.00 93.44 125 ARG A C 1
ATOM 893 O O . ARG A 1 125 ? 9.183 -20.726 -6.499 1.00 93.44 125 ARG A O 1
ATOM 900 N N . MET A 1 126 ? 8.978 -18.513 -6.115 1.00 94.25 126 MET A N 1
ATOM 901 C CA . MET A 1 126 ? 7.618 -18.568 -5.575 1.00 94.25 126 MET A CA 1
ATOM 902 C C . MET A 1 126 ? 6.603 -18.968 -6.641 1.00 94.25 126 MET A C 1
ATOM 904 O O . MET A 1 126 ? 5.845 -19.905 -6.413 1.00 94.25 126 MET A O 1
ATOM 908 N N . ALA A 1 127 ? 6.646 -18.363 -7.828 1.00 93.12 127 ALA A N 1
ATOM 909 C CA . ALA A 1 127 ? 5.760 -18.702 -8.938 1.00 93.12 127 ALA A CA 1
ATOM 910 C C . ALA A 1 127 ? 5.873 -20.187 -9.323 1.00 93.12 127 ALA A C 1
ATOM 912 O O . ALA A 1 127 ? 4.864 -20.885 -9.408 1.00 93.12 127 ALA A O 1
ATOM 913 N N . ARG A 1 128 ? 7.100 -20.710 -9.461 1.00 93.69 128 ARG A N 1
ATOM 914 C CA . ARG A 1 128 ? 7.341 -22.138 -9.739 1.00 93.69 128 ARG A CA 1
ATOM 915 C C . ARG A 1 128 ? 6.832 -23.039 -8.612 1.00 93.69 128 ARG A C 1
ATOM 917 O O . ARG A 1 128 ? 6.267 -24.100 -8.873 1.00 93.69 128 ARG A O 1
ATOM 924 N N . HIS A 1 129 ? 7.031 -22.636 -7.356 1.00 95.44 129 HIS A N 1
ATOM 925 C CA . HIS A 1 129 ? 6.534 -23.391 -6.209 1.00 95.44 129 HIS A CA 1
ATOM 926 C C . HIS A 1 129 ? 5.002 -23.437 -6.181 1.00 95.44 129 HIS A C 1
ATOM 928 O O . HIS A 1 129 ? 4.441 -24.517 -6.000 1.00 95.44 129 HIS A O 1
ATOM 934 N N . ILE A 1 130 ? 4.345 -22.293 -6.386 1.00 94.81 130 ILE A N 1
ATOM 935 C CA . ILE A 1 130 ? 2.887 -22.163 -6.437 1.00 94.81 130 ILE A CA 1
ATOM 936 C C . ILE A 1 130 ? 2.332 -23.032 -7.564 1.00 94.81 130 ILE A C 1
ATOM 938 O O . ILE A 1 130 ? 1.486 -23.878 -7.292 1.00 94.81 130 ILE A O 1
ATOM 942 N N . ALA A 1 131 ? 2.867 -22.921 -8.784 1.00 92.69 131 ALA A N 1
ATOM 943 C CA . ALA A 1 131 ? 2.443 -23.736 -9.923 1.00 92.69 131 ALA A CA 1
ATOM 944 C C . ALA A 1 131 ? 2.550 -25.244 -9.631 1.00 92.69 131 ALA A C 1
ATOM 946 O O . ALA A 1 131 ? 1.629 -26.007 -9.910 1.00 92.69 131 ALA A O 1
ATOM 947 N N . ARG A 1 132 ? 3.639 -25.684 -8.987 1.00 96.12 132 ARG A N 1
ATOM 948 C CA . ARG A 1 132 ? 3.823 -27.090 -8.595 1.00 96.12 132 ARG A CA 1
ATOM 949 C C . ARG A 1 132 ? 2.803 -27.558 -7.548 1.00 96.12 132 ARG A C 1
ATOM 951 O O . ARG A 1 132 ? 2.361 -28.699 -7.612 1.00 96.12 132 ARG A O 1
ATOM 958 N N . VAL A 1 133 ? 2.464 -26.723 -6.563 1.00 97.12 133 VAL A N 1
ATOM 959 C CA . VAL A 1 133 ? 1.520 -27.076 -5.480 1.00 97.12 133 VAL A CA 1
ATOM 960 C C . VAL A 1 133 ? 0.064 -26.988 -5.943 1.00 97.12 133 VAL A C 1
ATOM 962 O O . VAL A 1 133 ? -0.778 -27.795 -5.541 1.00 97.12 133 VAL A O 1
ATOM 965 N N . LEU A 1 134 ? -0.256 -26.001 -6.777 1.00 95.44 134 LEU A N 1
ATOM 966 C CA . LEU A 1 134 ? -1.610 -25.765 -7.263 1.00 95.44 134 LEU A CA 1
ATOM 967 C C . LEU A 1 134 ? -1.970 -26.631 -8.474 1.00 95.44 134 LEU A C 1
ATOM 969 O O . LEU A 1 134 ? -3.151 -26.952 -8.636 1.00 95.44 134 LEU A O 1
ATOM 973 N N . GLY A 1 135 ? -0.983 -27.072 -9.260 1.00 93.88 135 GLY A N 1
ATOM 974 C CA . GLY A 1 135 ? -1.208 -27.816 -10.495 1.00 93.88 135 GLY A CA 1
ATOM 975 C C . GLY A 1 135 ? -1.931 -26.940 -11.517 1.00 93.88 135 GLY A C 1
ATOM 976 O O . GLY A 1 135 ? -1.511 -25.820 -11.781 1.00 93.88 135 GLY A O 1
ATOM 977 N N . ALA A 1 136 ? -3.045 -27.434 -12.060 1.00 93.00 136 ALA A N 1
ATOM 978 C CA . ALA A 1 136 ? -3.864 -26.705 -13.032 1.00 93.00 136 ALA A CA 1
ATOM 979 C C . ALA A 1 136 ? -4.822 -25.666 -12.410 1.00 93.00 136 ALA A C 1
ATOM 981 O O . ALA A 1 136 ? -5.573 -25.019 -13.137 1.00 93.00 136 ALA A O 1
ATOM 982 N N . ARG A 1 137 ? -4.856 -25.524 -11.076 1.00 96.12 137 ARG A N 1
ATOM 983 C CA . ARG A 1 137 ? -5.759 -24.564 -10.423 1.00 96.12 137 ARG A CA 1
ATOM 984 C C . ARG A 1 137 ? -5.318 -23.127 -10.732 1.00 96.12 137 ARG A C 1
ATOM 986 O O . ARG A 1 137 ? -4.133 -22.832 -10.566 1.00 96.12 137 ARG A O 1
ATOM 993 N N . PRO A 1 138 ? -6.246 -22.240 -11.132 1.00 92.56 138 PRO A N 1
ATOM 994 C CA . PRO A 1 138 ? -5.914 -20.851 -11.414 1.00 92.56 138 PRO A CA 1
ATOM 995 C C . PRO A 1 138 ? -5.478 -20.126 -10.137 1.00 92.56 138 PRO A C 1
ATOM 997 O O . PRO A 1 138 ? -5.954 -20.429 -9.040 1.00 92.56 138 PRO A O 1
ATOM 1000 N N . TYR A 1 139 ? -4.577 -19.162 -10.294 1.00 93.31 139 TYR A N 1
ATOM 1001 C CA . TYR A 1 139 ? -4.152 -18.256 -9.236 1.00 93.31 139 TYR A CA 1
ATOM 1002 C C . TYR A 1 139 ? -3.743 -16.912 -9.832 1.00 93.31 139 TYR A C 1
ATOM 1004 O O . TYR A 1 139 ? -3.182 -16.860 -10.927 1.00 93.31 139 TYR A O 1
ATOM 1012 N N . ASP A 1 140 ? -3.965 -15.849 -9.066 1.00 94.31 140 ASP A N 1
ATOM 1013 C CA . ASP A 1 140 ? -3.432 -14.526 -9.363 1.00 94.31 140 ASP A CA 1
ATOM 1014 C C . ASP A 1 140 ? -2.115 -14.348 -8.607 1.00 94.31 140 ASP A C 1
ATOM 1016 O O . ASP A 1 140 ? -2.033 -14.604 -7.403 1.00 94.31 140 ASP A O 1
ATOM 1020 N N . LEU A 1 141 ? -1.072 -13.913 -9.311 1.00 95.19 141 LEU A N 1
ATOM 1021 C CA . LEU A 1 141 ? 0.213 -13.576 -8.708 1.00 95.19 141 LEU A CA 1
ATOM 1022 C C . LEU A 1 141 ? 0.410 -12.064 -8.726 1.00 95.19 141 LEU A C 1
ATOM 1024 O O . LEU A 1 141 ? 0.394 -11.450 -9.790 1.00 95.19 141 LEU A O 1
ATOM 1028 N N . GLU A 1 142 ? 0.671 -11.484 -7.563 1.00 96.31 142 GLU A N 1
ATOM 1029 C CA . GLU A 1 142 ? 1.153 -10.113 -7.443 1.00 96.31 142 GLU A CA 1
ATOM 1030 C C . GLU A 1 142 ? 2.621 -10.108 -7.016 1.00 96.31 142 GLU A C 1
ATOM 1032 O O . GLU A 1 142 ? 3.035 -10.914 -6.181 1.00 96.31 142 GLU A O 1
ATOM 1037 N N . MET A 1 143 ? 3.398 -9.168 -7.555 1.00 95.00 143 MET A N 1
ATOM 1038 C CA . MET A 1 143 ? 4.686 -8.782 -6.980 1.00 95.00 143 MET A CA 1
ATOM 1039 C C . MET A 1 143 ? 4.572 -7.364 -6.406 1.00 95.00 143 MET A C 1
ATOM 1041 O O . MET A 1 143 ? 4.114 -6.451 -7.089 1.00 95.00 143 MET A O 1
ATOM 1045 N N . SER A 1 144 ? 4.982 -7.187 -5.149 1.00 94.00 144 SER A N 1
ATOM 1046 C CA . SER A 1 144 ? 4.911 -5.901 -4.443 1.00 94.00 144 SER A CA 1
ATOM 1047 C C . SER A 1 144 ? 6.291 -5.313 -4.243 1.00 94.00 144 SER A C 1
ATOM 1049 O O . SER A 1 144 ? 7.176 -6.026 -3.795 1.00 94.00 144 SER A O 1
ATOM 1051 N N . VAL A 1 145 ? 6.479 -4.036 -4.561 1.00 90.44 145 VAL A N 1
ATOM 1052 C CA . VAL A 1 145 ? 7.699 -3.254 -4.317 1.00 90.44 145 VAL A CA 1
ATOM 1053 C C . VAL A 1 145 ? 7.391 -1.880 -3.704 1.00 90.44 145 VAL A C 1
ATOM 1055 O O . VAL A 1 145 ? 8.166 -0.941 -3.853 1.00 90.44 145 VAL A O 1
ATOM 1058 N N . ASP A 1 146 ? 6.244 -1.758 -3.040 1.00 86.12 146 ASP A N 1
ATOM 1059 C CA . ASP A 1 146 ? 5.686 -0.516 -2.501 1.00 86.12 146 ASP A CA 1
ATOM 1060 C C . ASP A 1 146 ? 6.257 -0.100 -1.140 1.00 86.12 146 ASP A C 1
ATOM 1062 O O . ASP A 1 146 ? 6.242 1.084 -0.817 1.00 86.12 146 ASP A O 1
ATOM 1066 N N . GLU A 1 147 ? 6.801 -1.032 -0.356 1.00 81.25 147 GLU A N 1
ATOM 1067 C CA . GLU A 1 147 ? 7.417 -0.752 0.950 1.00 81.25 147 GLU A CA 1
ATOM 1068 C C . GLU A 1 147 ? 8.919 -0.430 0.829 1.00 81.25 147 GLU A C 1
ATOM 1070 O O . GLU A 1 147 ? 9.759 -0.988 1.537 1.00 81.25 147 GLU A O 1
ATOM 1075 N N . THR A 1 148 ? 9.278 0.457 -0.103 1.00 83.38 148 THR A N 1
ATOM 1076 C CA . THR A 1 148 ? 10.646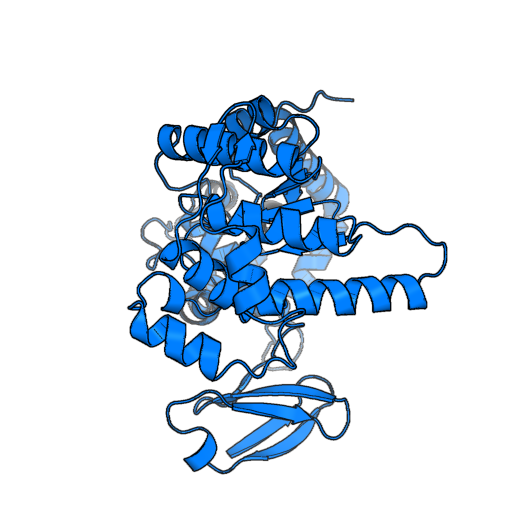 0.982 -0.252 1.00 83.38 148 THR A CA 1
ATOM 1077 C C . THR A 1 148 ? 10.723 2.458 0.116 1.00 83.38 148 THR A C 1
ATOM 1079 O O . THR A 1 148 ? 9.790 3.211 -0.148 1.00 83.38 148 THR A O 1
ATOM 1082 N N . ASP A 1 149 ? 11.860 2.895 0.662 1.00 81.38 149 ASP A N 1
ATOM 1083 C CA . ASP A 1 149 ? 12.044 4.283 1.118 1.00 81.38 149 ASP A CA 1
ATOM 1084 C C . ASP A 1 149 ? 11.817 5.318 0.008 1.00 81.38 149 ASP A C 1
ATOM 1086 O O . ASP A 1 149 ? 11.223 6.366 0.249 1.00 81.38 149 ASP A O 1
ATOM 1090 N N . ASN A 1 150 ? 12.250 5.016 -1.220 1.00 86.94 150 ASN A N 1
ATOM 1091 C CA . ASN A 1 150 ? 12.119 5.923 -2.358 1.00 86.94 150 ASN A CA 1
ATOM 1092 C C . ASN A 1 150 ? 11.096 5.411 -3.379 1.00 86.94 150 ASN A C 1
ATOM 1094 O O . ASN A 1 150 ? 10.992 4.191 -3.567 1.00 86.94 150 ASN A O 1
ATOM 1098 N N . PRO A 1 151 ? 10.392 6.323 -4.081 1.00 93.25 151 PRO A N 1
ATOM 1099 C CA . PRO A 1 151 ? 9.523 5.973 -5.197 1.00 93.25 151 PRO A CA 1
ATOM 1100 C C . PRO A 1 151 ? 10.230 5.112 -6.242 1.00 93.25 151 PRO A C 1
ATOM 1102 O O . PRO A 1 151 ? 11.394 5.340 -6.573 1.00 93.25 151 PRO A O 1
ATOM 1105 N N . THR A 1 152 ? 9.509 4.136 -6.788 1.00 96.06 152 THR A N 1
ATOM 1106 C CA . THR A 1 152 ? 10.021 3.292 -7.865 1.00 96.06 152 THR A CA 1
ATOM 1107 C C . THR A 1 152 ? 10.219 4.140 -9.118 1.00 96.06 152 THR A C 1
ATOM 1109 O O . THR A 1 152 ? 9.302 4.830 -9.562 1.00 96.06 152 THR A O 1
ATOM 1112 N N . THR A 1 153 ? 11.403 4.094 -9.721 1.00 97.44 153 THR A N 1
ATOM 1113 C CA . THR A 1 153 ? 11.681 4.826 -10.967 1.00 97.44 153 THR A CA 1
ATOM 1114 C C . THR A 1 153 ? 11.107 4.100 -12.189 1.00 97.44 153 THR A C 1
ATOM 1116 O O . THR A 1 153 ? 10.783 2.912 -12.140 1.00 97.44 153 THR A O 1
ATOM 1119 N N . LEU A 1 154 ? 11.008 4.792 -13.330 1.00 98.31 154 LEU A N 1
ATOM 1120 C CA . LEU A 1 154 ? 10.551 4.174 -14.584 1.00 98.31 154 LEU A CA 1
ATOM 1121 C C . LEU A 1 154 ? 11.508 3.077 -15.075 1.00 98.31 154 LEU A C 1
ATOM 1123 O O . LEU A 1 154 ? 11.054 2.057 -15.588 1.00 98.31 154 LEU A O 1
ATOM 1127 N N . VAL A 1 155 ? 12.824 3.257 -14.896 1.00 98.25 155 VAL A N 1
ATOM 1128 C CA . VAL A 1 155 ? 13.832 2.245 -15.262 1.00 98.25 155 VAL A CA 1
ATOM 1129 C C . VAL A 1 155 ? 13.719 1.014 -14.366 1.00 98.25 155 VAL A C 1
ATOM 1131 O O . VAL A 1 155 ? 13.791 -0.110 -14.857 1.00 98.25 155 VAL A O 1
ATOM 1134 N N . GLU A 1 156 ? 13.488 1.209 -13.070 1.00 97.94 156 GLU A N 1
ATOM 1135 C CA . GLU A 1 156 ? 13.256 0.114 -12.126 1.00 97.94 156 GLU A CA 1
ATOM 1136 C C . GLU A 1 156 ? 11.988 -0.672 -12.457 1.00 97.94 156 GLU A C 1
ATOM 1138 O O . GLU A 1 156 ? 12.026 -1.902 -12.516 1.00 97.94 156 GLU A O 1
ATOM 1143 N N . HIS A 1 157 ? 10.883 0.024 -12.734 1.00 98.00 157 HIS A N 1
ATOM 1144 C CA . HIS A 1 157 ? 9.638 -0.612 -13.151 1.00 98.00 157 HIS A CA 1
ATOM 1145 C C . HIS A 1 157 ? 9.816 -1.372 -14.475 1.00 98.00 157 HIS A C 1
ATOM 1147 O O . HIS A 1 157 ? 9.434 -2.540 -14.562 1.00 98.00 157 HIS A O 1
ATOM 1153 N N . LEU A 1 158 ? 10.465 -0.764 -15.476 1.00 98.31 158 LEU A N 1
ATOM 1154 C CA . LEU A 1 158 ? 10.770 -1.417 -16.752 1.00 98.31 158 LEU A CA 1
ATOM 1155 C C . LEU A 1 158 ? 11.611 -2.684 -16.545 1.00 98.31 158 LEU A C 1
ATOM 1157 O O . LEU A 1 158 ? 11.323 -3.721 -17.143 1.00 98.31 158 LEU A O 1
ATOM 1161 N N . PHE A 1 159 ? 12.642 -2.608 -15.700 1.00 97.81 159 PHE A N 1
ATOM 1162 C CA . PHE A 1 159 ? 13.493 -3.744 -15.365 1.00 97.81 159 PHE A CA 1
ATOM 1163 C C . PHE A 1 159 ? 12.680 -4.883 -14.744 1.00 97.81 159 PHE A C 1
ATOM 1165 O O . PHE A 1 159 ? 12.732 -6.007 -15.243 1.00 97.81 159 PHE A O 1
ATOM 1172 N N . VAL A 1 160 ? 11.888 -4.603 -13.704 1.00 96.81 160 VAL A N 1
ATOM 1173 C CA . VAL A 1 160 ? 11.054 -5.617 -13.042 1.00 96.81 160 VAL A CA 1
ATOM 1174 C C . VAL A 1 160 ? 10.059 -6.229 -14.029 1.00 96.81 160 VAL A C 1
ATOM 1176 O O . VAL A 1 160 ? 10.039 -7.448 -14.193 1.00 96.81 160 VAL A O 1
ATOM 1179 N N . GLY A 1 161 ? 9.283 -5.406 -14.738 1.00 97.12 161 GLY A N 1
ATOM 1180 C CA . GLY A 1 161 ? 8.250 -5.876 -15.660 1.00 97.12 161 GLY A CA 1
ATOM 1181 C C . GLY A 1 161 ? 8.807 -6.731 -16.802 1.00 97.12 161 GLY A C 1
ATOM 1182 O O . GLY A 1 161 ? 8.293 -7.819 -17.079 1.00 97.12 161 GLY A O 1
ATOM 1183 N N . LEU A 1 162 ? 9.901 -6.299 -17.442 1.00 97.25 162 LEU A N 1
ATOM 1184 C CA . LEU A 1 162 ? 10.523 -7.069 -18.521 1.00 97.25 162 LEU A CA 1
ATOM 1185 C C . LEU A 1 162 ? 11.220 -8.334 -18.016 1.00 97.25 162 LEU A C 1
ATOM 1187 O O . LEU A 1 162 ? 11.170 -9.361 -18.697 1.00 97.25 162 LEU A O 1
ATOM 1191 N N . GLU A 1 163 ? 11.858 -8.306 -16.844 1.00 96.50 163 GLU A N 1
ATOM 1192 C CA . GLU A 1 163 ? 12.461 -9.513 -16.286 1.00 96.50 163 GLU A CA 1
ATOM 1193 C C . GLU A 1 163 ? 11.402 -10.551 -15.870 1.00 96.50 163 GLU A C 1
ATOM 1195 O O . GLU A 1 163 ? 11.605 -11.741 -16.129 1.00 96.50 163 GLU A O 1
ATOM 1200 N N . LEU A 1 164 ? 10.257 -10.145 -15.311 1.00 95.19 164 LEU A N 1
ATOM 1201 C CA . LEU A 1 164 ? 9.140 -11.063 -15.047 1.00 95.19 164 LEU A CA 1
ATOM 1202 C C . LEU A 1 164 ? 8.630 -11.703 -16.348 1.00 95.19 164 LEU A C 1
ATOM 1204 O O . LEU A 1 164 ? 8.545 -12.931 -16.444 1.00 95.19 164 LEU A O 1
ATOM 1208 N N . LYS A 1 165 ? 8.400 -10.890 -17.388 1.00 95.19 165 LYS A N 1
ATOM 1209 C CA . LYS A 1 165 ? 7.963 -11.368 -18.708 1.00 95.19 165 LYS A CA 1
ATOM 1210 C C . LYS A 1 165 ? 8.942 -12.352 -19.339 1.00 95.19 165 LYS A C 1
ATOM 1212 O O . LYS A 1 165 ? 8.522 -13.404 -19.814 1.00 95.19 165 LYS A O 1
ATOM 1217 N N . ARG A 1 166 ? 10.249 -12.058 -19.321 1.00 95.06 166 ARG A N 1
ATOM 1218 C CA . ARG A 1 166 ? 11.284 -12.959 -19.869 1.00 95.06 166 ARG A CA 1
ATOM 1219 C C . ARG A 1 166 ? 11.315 -14.327 -19.181 1.00 95.06 166 ARG A C 1
ATOM 1221 O O . ARG A 1 166 ? 11.744 -15.293 -19.800 1.00 95.06 166 ARG A O 1
ATOM 1228 N N . ARG A 1 167 ? 10.866 -14.413 -17.926 1.00 91.81 167 ARG A N 1
ATOM 1229 C CA . ARG A 1 167 ? 10.795 -15.659 -17.140 1.00 91.81 167 ARG A CA 1
ATOM 1230 C C . ARG A 1 167 ? 9.467 -16.397 -17.285 1.00 91.81 167 ARG A C 1
ATOM 1232 O O . ARG A 1 167 ? 9.267 -17.408 -16.621 1.00 91.81 167 ARG A O 1
ATOM 1239 N N . GLY A 1 168 ? 8.553 -15.894 -18.117 1.00 92.31 168 GLY A N 1
ATOM 1240 C CA . GLY A 1 168 ? 7.212 -16.459 -18.248 1.00 92.31 168 GLY A CA 1
ATOM 1241 C C . GLY A 1 168 ? 6.371 -16.313 -16.976 1.00 92.31 168 GLY A C 1
ATOM 1242 O O . GLY A 1 168 ? 5.446 -17.091 -16.767 1.00 92.31 168 GLY A O 1
ATOM 1243 N N . ILE A 1 169 ? 6.692 -15.346 -16.108 1.00 92.25 169 ILE A N 1
ATOM 1244 C CA . ILE A 1 169 ? 5.918 -15.078 -14.895 1.00 92.25 169 ILE A CA 1
ATOM 1245 C C . ILE A 1 169 ? 4.777 -14.132 -15.266 1.00 92.25 169 ILE A C 1
ATOM 1247 O O . ILE A 1 169 ? 4.994 -12.942 -15.498 1.00 92.25 169 ILE A O 1
ATOM 1251 N N . ALA A 1 170 ? 3.559 -14.667 -15.313 1.00 87.25 170 ALA A N 1
ATOM 1252 C CA . ALA A 1 170 ? 2.342 -13.893 -15.528 1.00 87.25 170 ALA A CA 1
ATOM 1253 C C . ALA A 1 170 ? 1.900 -13.228 -14.214 1.00 87.25 170 ALA A C 1
ATOM 1255 O O . ALA A 1 170 ? 1.053 -13.751 -13.492 1.00 87.25 170 ALA A O 1
ATOM 1256 N N . ALA A 1 171 ? 2.516 -12.095 -13.869 1.00 92.56 171 ALA A N 1
ATOM 1257 C CA . ALA A 1 171 ? 2.030 -11.267 -12.771 1.00 92.56 171 ALA A CA 1
ATOM 1258 C C . ALA A 1 171 ? 0.707 -10.605 -13.184 1.00 92.56 171 ALA A C 1
ATOM 1260 O O . ALA A 1 171 ? 0.633 -9.950 -14.221 1.00 92.56 171 ALA A O 1
ATOM 1261 N N . GLN A 1 172 ? -0.333 -10.777 -12.372 1.00 95.44 172 GLN A N 1
ATOM 1262 C CA . GLN A 1 172 ? -1.651 -10.189 -12.597 1.00 95.44 172 GLN A CA 1
ATOM 1263 C C . GLN A 1 172 ? -1.699 -8.722 -12.149 1.00 95.44 172 GLN A C 1
ATOM 1265 O O . GLN A 1 172 ? -2.486 -7.924 -12.675 1.00 95.44 172 GLN A O 1
ATOM 1270 N N . SER A 1 173 ? -0.845 -8.367 -11.191 1.00 96.69 173 SER A N 1
ATOM 1271 C CA . SER A 1 173 ? -0.635 -7.009 -10.709 1.00 96.69 173 SER A CA 1
ATOM 1272 C C . SER A 1 173 ? 0.806 -6.776 -10.255 1.00 96.69 173 SER A C 1
ATOM 1274 O O . SER A 1 173 ? 1.524 -7.707 -9.878 1.00 96.69 173 SER A O 1
ATOM 1276 N N . LEU A 1 174 ? 1.212 -5.506 -10.277 1.00 96.88 174 LEU A N 1
ATOM 1277 C CA . LEU A 1 174 ? 2.458 -5.035 -9.683 1.00 96.88 174 LEU A CA 1
ATOM 1278 C C . LEU A 1 174 ? 2.157 -3.828 -8.793 1.00 96.88 174 LEU A C 1
ATOM 1280 O O . LEU A 1 174 ? 1.510 -2.877 -9.236 1.00 96.88 174 LEU A O 1
ATOM 1284 N N . ALA A 1 175 ? 2.604 -3.881 -7.542 1.00 96.56 175 ALA A N 1
ATOM 1285 C CA . ALA A 1 175 ? 2.479 -2.773 -6.601 1.00 96.56 175 ALA A CA 1
ATOM 1286 C C . ALA A 1 175 ? 3.797 -2.008 -6.531 1.00 96.56 175 ALA A C 1
ATOM 1288 O O . ALA A 1 175 ? 4.826 -2.584 -6.195 1.00 96.56 175 ALA A O 1
ATOM 1289 N N . LEU A 1 176 ? 3.773 -0.727 -6.890 1.00 95.75 176 LEU A N 1
ATOM 1290 C CA . LEU A 1 176 ? 4.947 0.148 -6.906 1.00 95.75 176 LEU A CA 1
ATOM 1291 C C . LEU A 1 176 ? 4.941 1.068 -5.686 1.00 95.75 176 LEU A C 1
ATOM 1293 O O . LEU A 1 176 ? 3.878 1.381 -5.149 1.00 95.75 176 LEU A O 1
ATOM 1297 N N . ARG A 1 177 ? 6.109 1.601 -5.312 1.00 94.81 177 ARG A N 1
ATOM 1298 C CA . ARG A 1 177 ? 6.169 2.779 -4.439 1.00 94.81 177 ARG A CA 1
ATOM 1299 C C . ARG A 1 177 ? 5.899 4.003 -5.311 1.00 94.81 177 ARG A C 1
ATOM 1301 O O . ARG A 1 177 ? 6.768 4.425 -6.074 1.00 94.81 177 ARG A O 1
ATOM 1308 N N . PHE A 1 178 ? 4.688 4.544 -5.246 1.00 95.56 178 PHE A N 1
ATOM 1309 C CA . PHE A 1 178 ? 4.326 5.748 -5.996 1.00 95.56 178 PHE A CA 1
ATOM 1310 C C . PHE A 1 178 ? 4.930 7.012 -5.377 1.00 95.56 178 PHE A C 1
ATOM 1312 O O . PHE A 1 178 ? 5.374 7.013 -4.231 1.00 95.56 178 PHE A O 1
ATOM 1319 N N . LEU A 1 179 ? 4.958 8.092 -6.159 1.00 94.38 179 LEU A N 1
ATOM 1320 C CA . LEU A 1 179 ? 5.346 9.414 -5.677 1.00 94.38 179 LEU A CA 1
ATOM 1321 C C . LEU A 1 179 ? 4.352 9.919 -4.618 1.00 94.38 179 LEU A C 1
ATOM 1323 O O . LEU A 1 179 ? 3.148 9.730 -4.776 1.00 94.38 179 LEU A O 1
ATOM 1327 N N . GLY A 1 180 ? 4.870 10.604 -3.595 1.00 92.94 180 GLY A N 1
ATOM 1328 C CA . GLY A 1 180 ? 4.107 11.105 -2.450 1.00 92.94 180 GLY A CA 1
ATOM 1329 C C . GLY A 1 180 ? 3.883 10.038 -1.379 1.00 92.94 180 GLY A C 1
ATOM 1330 O O . GLY A 1 180 ? 4.470 8.958 -1.429 1.00 92.94 180 GLY A O 1
ATOM 1331 N N . GLU A 1 181 ? 3.049 10.346 -0.387 1.00 90.31 181 GLU A N 1
ATOM 1332 C CA . GLU A 1 181 ? 2.879 9.494 0.789 1.00 90.31 181 GLU A CA 1
ATOM 1333 C C . GLU A 1 181 ? 1.498 8.843 0.867 1.00 90.31 181 GLU A C 1
ATOM 1335 O O . GLU A 1 181 ? 0.452 9.492 0.794 1.00 90.31 181 GLU A O 1
ATOM 1340 N N . PHE A 1 182 ? 1.518 7.527 1.081 1.00 92.00 182 PHE A N 1
ATOM 1341 C CA . PHE A 1 182 ? 0.343 6.665 1.184 1.00 92.00 182 PHE A CA 1
ATOM 1342 C C . PHE A 1 182 ? 0.178 6.167 2.624 1.00 92.00 182 PHE A C 1
ATOM 1344 O O . PHE A 1 182 ? 0.230 4.969 2.907 1.00 92.00 182 PHE A O 1
ATOM 1351 N N . GLN A 1 183 ? 0.010 7.100 3.561 1.00 89.38 183 GLN A N 1
ATOM 1352 C CA . GLN A 1 183 ? -0.109 6.756 4.978 1.00 89.38 183 GLN A CA 1
ATOM 1353 C C . GLN A 1 183 ? -1.428 6.032 5.275 1.00 89.38 183 GLN A C 1
ATOM 1355 O O . GLN A 1 183 ? -2.443 6.199 4.589 1.00 89.38 183 GLN A O 1
ATOM 1360 N N . LYS A 1 184 ? -1.411 5.179 6.300 1.00 88.50 184 LYS A N 1
ATOM 1361 C CA . LYS A 1 184 ? -2.576 4.378 6.687 1.00 88.50 184 LYS A CA 1
ATOM 1362 C C . LYS A 1 184 ? -3.670 5.271 7.282 1.00 88.50 184 LYS A C 1
ATOM 1364 O O . LYS A 1 184 ? -3.378 6.136 8.101 1.00 88.50 184 LYS A O 1
ATOM 1369 N N . GLY A 1 185 ? -4.921 5.031 6.890 1.00 86.81 185 GLY A N 1
ATOM 1370 C CA . GLY A 1 185 ? -6.098 5.691 7.463 1.00 86.81 185 GLY A CA 1
ATOM 1371 C C . GLY A 1 185 ? -6.280 7.169 7.105 1.00 86.81 185 GLY A C 1
ATOM 1372 O O . GLY A 1 185 ? -7.117 7.812 7.723 1.00 86.81 185 GLY A O 1
ATOM 1373 N N . VAL A 1 186 ? -5.533 7.723 6.149 1.00 91.25 186 VAL A N 1
ATOM 1374 C CA . VAL A 1 186 ? -5.656 9.128 5.713 1.00 91.25 186 VAL A CA 1
ATOM 1375 C C . VAL A 1 186 ? -5.595 9.237 4.192 1.00 91.25 186 VAL A C 1
ATOM 1377 O O . VAL A 1 186 ? -5.198 8.281 3.518 1.00 91.25 186 VAL A O 1
ATOM 1380 N N . ASP A 1 187 ? -5.973 10.399 3.661 1.00 94.88 187 ASP A N 1
ATOM 1381 C CA . ASP A 1 187 ? -5.841 10.709 2.235 1.00 94.88 187 ASP A CA 1
ATOM 1382 C C . ASP A 1 187 ? -4.362 10.831 1.811 1.00 94.88 187 ASP A C 1
ATOM 1384 O O . ASP A 1 187 ? -3.445 10.831 2.636 1.00 94.88 187 ASP A O 1
ATOM 1388 N N . TYR A 1 188 ? -4.127 10.877 0.503 1.00 95.00 188 TYR A N 1
ATOM 1389 C CA . TYR A 1 188 ? -2.815 11.078 -0.099 1.00 95.00 188 TYR A CA 1
ATOM 1390 C C . TYR A 1 188 ? -2.190 12.407 0.346 1.00 95.00 188 TYR A C 1
ATOM 1392 O O . TYR A 1 188 ? -2.862 13.436 0.425 1.00 95.00 188 TYR A O 1
ATOM 1400 N N . ILE A 1 189 ? -0.879 12.386 0.599 1.00 92.88 189 ILE A N 1
ATOM 1401 C CA . ILE A 1 189 ? -0.100 13.576 0.949 1.00 92.88 189 ILE A CA 1
ATOM 1402 C C . ILE A 1 189 ? 0.967 13.788 -0.126 1.00 92.88 189 ILE A C 1
ATOM 1404 O O . ILE A 1 189 ? 1.902 12.998 -0.259 1.00 92.88 189 ILE A O 1
ATOM 1408 N N . GLY A 1 190 ? 0.840 14.876 -0.881 1.00 95.44 190 GLY A N 1
ATOM 1409 C CA . GLY A 1 190 ? 1.802 15.271 -1.904 1.00 95.44 190 GLY A CA 1
ATOM 1410 C C . GLY A 1 190 ? 1.181 16.156 -2.982 1.00 95.44 190 GLY A C 1
ATOM 1411 O O . GLY A 1 190 ? 0.033 16.585 -2.876 1.00 95.44 190 GLY A O 1
ATOM 1412 N N . ASP A 1 191 ? 1.945 16.417 -4.039 1.00 97.75 191 ASP A N 1
ATOM 1413 C CA . ASP A 1 191 ? 1.471 17.157 -5.211 1.00 97.75 191 ASP A CA 1
ATOM 1414 C C . ASP A 1 191 ? 0.644 16.226 -6.117 1.00 97.75 191 ASP A C 1
ATOM 1416 O O . ASP A 1 191 ? 1.138 15.195 -6.586 1.00 97.75 191 ASP A O 1
ATOM 1420 N N . LEU A 1 192 ? -0.626 16.579 -6.342 1.00 98.25 192 LEU A N 1
ATOM 1421 C CA . LEU A 1 192 ? -1.561 15.802 -7.164 1.00 98.25 192 LEU A CA 1
ATOM 1422 C C . LEU A 1 192 ? -1.190 15.805 -8.651 1.00 98.25 192 LEU A C 1
ATOM 1424 O O . LEU A 1 192 ? -1.353 14.786 -9.320 1.00 98.25 192 LEU A O 1
ATOM 1428 N N . ALA A 1 193 ? -0.676 16.918 -9.178 1.00 98.25 193 ALA A N 1
ATOM 1429 C CA . ALA A 1 193 ? -0.265 17.015 -10.575 1.00 98.25 193 ALA A CA 1
ATOM 1430 C C . ALA A 1 193 ? 1.014 16.204 -10.823 1.00 98.25 193 ALA A C 1
ATOM 1432 O O . ALA A 1 193 ? 1.129 15.505 -11.834 1.00 98.25 193 ALA A O 1
ATOM 1433 N N . ALA A 1 194 ? 1.954 16.242 -9.873 1.00 98.06 194 ALA A N 1
ATOM 1434 C CA . ALA A 1 194 ? 3.152 15.412 -9.920 1.00 98.06 194 ALA A CA 1
ATOM 1435 C C . ALA A 1 194 ? 2.805 13.916 -9.824 1.00 98.06 194 ALA A C 1
ATOM 1437 O O . ALA A 1 194 ? 3.340 13.115 -10.598 1.00 98.06 194 ALA A O 1
ATOM 1438 N N . PHE A 1 195 ? 1.877 13.544 -8.932 1.00 98.44 195 PHE A N 1
ATOM 1439 C CA . PHE A 1 195 ? 1.353 12.181 -8.850 1.00 98.44 195 PHE A CA 1
ATOM 1440 C C . PHE A 1 195 ? 0.689 11.755 -10.159 1.00 98.44 195 PHE A C 1
ATOM 1442 O O . PHE A 1 195 ? 1.044 10.710 -10.693 1.00 98.44 195 PHE A O 1
ATOM 1449 N N . GLU A 1 196 ? -0.221 12.562 -10.716 1.00 98.62 196 GLU A N 1
ATOM 1450 C CA . GLU A 1 196 ? -0.909 12.244 -11.971 1.00 98.62 196 GLU A CA 1
ATOM 1451 C C . GLU A 1 196 ? 0.080 11.989 -13.114 1.00 98.62 196 GLU A C 1
ATOM 1453 O O . GLU A 1 196 ? -0.037 10.986 -13.827 1.00 98.62 196 GLU A O 1
ATOM 1458 N N . LYS A 1 197 ? 1.073 12.871 -13.273 1.00 98.38 197 LYS A N 1
ATOM 1459 C CA . LYS A 1 197 ? 2.124 12.703 -14.280 1.00 98.38 197 LYS A CA 1
ATOM 1460 C C . LYS A 1 197 ? 2.885 11.397 -14.058 1.00 98.38 197 LYS A C 1
ATOM 1462 O O . LYS A 1 197 ? 2.974 10.587 -14.978 1.00 98.38 197 LYS A O 1
ATOM 1467 N N . SER A 1 198 ? 3.386 11.172 -12.843 1.00 98.06 198 SER A N 1
ATOM 1468 C CA . SER A 1 198 ? 4.161 9.974 -12.510 1.00 98.06 198 SER A CA 1
ATOM 1469 C C . SER A 1 198 ? 3.343 8.691 -12.695 1.00 98.06 198 SER A C 1
ATOM 1471 O O . SER A 1 198 ? 3.812 7.747 -13.324 1.00 98.06 198 SER A O 1
ATOM 1473 N N . PHE A 1 199 ? 2.094 8.657 -12.227 1.00 98.44 199 PHE A N 1
ATOM 1474 C CA . PHE A 1 199 ? 1.211 7.499 -12.345 1.00 98.44 199 PHE A CA 1
ATOM 1475 C C . PHE A 1 199 ? 0.905 7.158 -13.808 1.00 98.44 199 PHE A C 1
ATOM 1477 O O . PHE A 1 199 ? 0.939 5.987 -14.186 1.00 98.44 199 PHE A O 1
ATOM 1484 N N . ARG A 1 200 ? 0.679 8.169 -14.659 1.00 98.56 200 ARG A N 1
ATOM 1485 C CA . ARG A 1 200 ? 0.489 7.987 -16.108 1.00 98.56 200 ARG A CA 1
ATOM 1486 C C . ARG A 1 200 ? 1.712 7.360 -16.774 1.00 98.56 200 ARG A C 1
ATOM 1488 O O . ARG A 1 200 ? 1.566 6.434 -17.569 1.00 98.56 200 ARG A O 1
ATOM 1495 N N . GLU A 1 201 ? 2.905 7.838 -16.433 1.00 98.56 201 GLU A N 1
ATOM 1496 C CA . GLU A 1 201 ? 4.172 7.305 -16.945 1.00 98.56 201 GLU A CA 1
ATOM 1497 C C . GLU A 1 201 ? 4.400 5.861 -16.469 1.00 98.56 201 GLU A C 1
ATOM 1499 O O . GLU A 1 201 ? 4.757 4.992 -17.267 1.00 98.56 201 GLU A O 1
ATOM 1504 N N . GLN A 1 202 ? 4.115 5.569 -15.196 1.00 98.31 202 GLN A N 1
ATOM 1505 C CA . GLN A 1 202 ? 4.191 4.209 -14.660 1.00 98.31 202 GLN A CA 1
ATOM 1506 C C . GLN A 1 202 ? 3.192 3.270 -15.343 1.00 98.31 202 GLN A C 1
ATOM 1508 O O . GLN A 1 202 ? 3.547 2.148 -15.701 1.00 98.31 202 GLN A O 1
ATOM 1513 N N . PHE A 1 203 ? 1.962 3.722 -15.587 1.00 98.19 203 PHE A N 1
ATOM 1514 C CA . PHE A 1 203 ? 0.959 2.923 -16.285 1.00 98.19 203 PHE A CA 1
ATOM 1515 C C . PHE A 1 203 ? 1.346 2.637 -17.745 1.00 98.19 203 PHE A C 1
ATOM 1517 O O . PHE A 1 203 ? 1.116 1.532 -18.241 1.00 98.19 203 PHE A O 1
ATOM 1524 N N . ALA A 1 204 ? 2.004 3.583 -18.423 1.00 98.38 204 ALA A N 1
ATOM 1525 C CA . ALA A 1 204 ? 2.567 3.357 -19.753 1.00 98.38 204 ALA A CA 1
ATOM 1526 C C . ALA A 1 204 ? 3.630 2.240 -19.745 1.00 98.38 204 ALA A C 1
ATOM 1528 O O . ALA A 1 204 ? 3.600 1.344 -20.593 1.00 98.38 204 ALA A O 1
ATOM 1529 N N . VAL A 1 205 ? 4.525 2.234 -18.747 1.00 98.31 205 VAL A N 1
ATOM 1530 C CA . VAL A 1 205 ? 5.514 1.154 -18.559 1.00 98.31 205 VAL A CA 1
ATOM 1531 C C . VAL A 1 205 ? 4.834 -0.184 -18.266 1.00 98.31 205 VAL A C 1
ATOM 1533 O O . VAL A 1 205 ? 5.231 -1.195 -18.851 1.00 98.31 205 VAL A O 1
ATOM 1536 N N . ALA A 1 206 ? 3.792 -0.198 -17.426 1.00 97.38 206 ALA A N 1
ATOM 1537 C CA . ALA A 1 206 ? 3.024 -1.406 -17.136 1.00 97.38 206 ALA A CA 1
ATOM 1538 C C . ALA A 1 206 ? 2.459 -2.012 -18.425 1.00 97.38 206 ALA A C 1
ATOM 1540 O O . ALA A 1 206 ? 2.791 -3.142 -18.772 1.00 97.38 206 ALA A O 1
ATOM 1541 N N . ARG A 1 207 ? 1.718 -1.223 -19.213 1.00 96.94 207 ARG A N 1
ATOM 1542 C CA . ARG A 1 207 ? 1.157 -1.662 -20.502 1.00 96.94 207 ARG A CA 1
ATOM 1543 C C . ARG A 1 207 ? 2.219 -2.178 -21.473 1.00 96.94 207 ARG A C 1
ATOM 1545 O O . ARG A 1 207 ? 1.967 -3.156 -22.174 1.00 96.94 207 ARG A O 1
ATOM 1552 N N . TYR A 1 208 ? 3.392 -1.546 -21.506 1.00 97.06 208 TYR A N 1
ATOM 1553 C CA . TYR A 1 208 ? 4.503 -1.960 -22.364 1.00 97.06 208 TYR A CA 1
ATOM 1554 C C . TYR A 1 208 ? 5.106 -3.308 -21.951 1.00 97.06 208 TYR A C 1
ATOM 1556 O O . TYR A 1 208 ? 5.367 -4.169 -22.799 1.00 97.06 208 TYR A O 1
ATOM 1564 N N . CYS A 1 209 ? 5.325 -3.518 -20.651 1.00 94.69 209 CYS A N 1
ATOM 1565 C CA . CYS A 1 209 ? 5.857 -4.780 -20.146 1.00 94.69 209 CYS A CA 1
ATOM 1566 C C . CYS A 1 209 ? 4.851 -5.913 -20.392 1.00 94.69 209 CYS A C 1
ATOM 1568 O O . CYS A 1 209 ? 5.219 -6.970 -20.900 1.00 94.69 209 CYS A O 1
ATOM 1570 N N . GLY A 1 210 ? 3.573 -5.652 -20.162 1.00 81.00 210 GLY A N 1
ATOM 1571 C CA . GLY A 1 210 ? 2.427 -6.504 -20.473 1.00 81.00 210 GLY A CA 1
ATOM 1572 C C . GLY A 1 210 ? 1.266 -6.024 -19.613 1.00 81.00 210 GLY A C 1
ATOM 1573 O O . GLY A 1 210 ? 1.534 -5.548 -18.517 1.00 81.00 210 GLY A O 1
ATOM 1574 N N . PRO A 1 211 ? -0.005 -6.080 -20.040 1.00 83.38 211 PRO A N 1
ATOM 1575 C CA . PRO A 1 211 ? -1.039 -5.493 -19.204 1.00 83.38 211 PRO A CA 1
ATOM 1576 C C . PRO A 1 211 ? -1.167 -6.301 -17.905 1.00 83.38 211 PRO A C 1
ATOM 1578 O O . PRO A 1 211 ? -1.689 -7.411 -17.893 1.00 83.38 211 PRO A O 1
ATOM 1581 N N . TYR A 1 212 ? -0.676 -5.722 -16.815 1.00 95.38 212 TYR A N 1
ATOM 1582 C CA . TYR A 1 212 ? -0.988 -6.086 -15.443 1.00 95.38 212 TYR A CA 1
ATOM 1583 C C . TYR A 1 212 ? -1.661 -4.900 -14.766 1.00 95.38 212 TYR A C 1
ATOM 1585 O O . TYR A 1 212 ? -1.526 -3.751 -15.195 1.00 95.38 212 TYR A O 1
ATOM 1593 N N . LYS A 1 213 ? -2.412 -5.185 -13.705 1.00 97.44 213 LYS A N 1
ATOM 1594 C CA . LYS A 1 213 ? -3.080 -4.146 -12.924 1.00 97.44 213 LYS A CA 1
ATOM 1595 C C . LYS A 1 213 ? -2.050 -3.339 -12.132 1.00 97.44 213 LYS A C 1
ATOM 1597 O O . LYS A 1 213 ? -1.128 -3.913 -11.546 1.00 97.44 21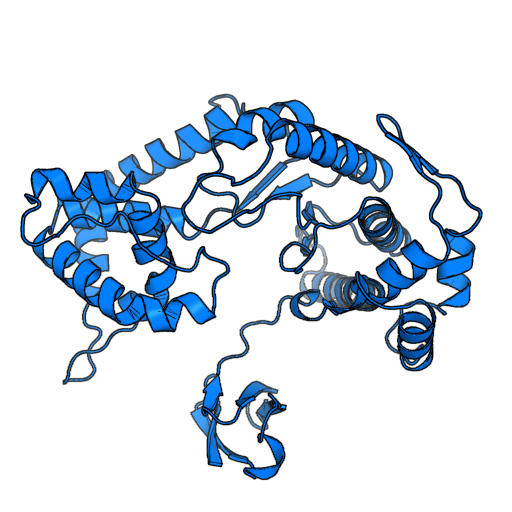3 LYS A O 1
ATOM 1602 N N . MET A 1 214 ? -2.253 -2.028 -12.056 1.00 97.31 214 MET A N 1
ATOM 1603 C CA . MET A 1 214 ? -1.554 -1.175 -11.098 1.00 97.31 214 MET A CA 1
ATOM 1604 C C . MET A 1 214 ? -2.124 -1.462 -9.713 1.00 97.31 214 MET A C 1
ATOM 1606 O O . MET A 1 214 ? -3.298 -1.181 -9.462 1.00 97.31 214 MET A O 1
ATOM 1610 N N . SER A 1 215 ? -1.322 -2.063 -8.836 1.00 97.38 215 SER A N 1
ATOM 1611 C CA . SER A 1 215 ? -1.765 -2.385 -7.482 1.00 97.38 215 SER A CA 1
ATOM 1612 C C . SER A 1 215 ? -1.443 -1.259 -6.511 1.00 97.38 215 SER A C 1
ATOM 1614 O O . SER A 1 215 ? -0.296 -0.831 -6.390 1.00 97.38 215 SER A O 1
ATOM 1616 N N . ILE A 1 216 ? -2.480 -0.753 -5.847 1.00 96.25 216 ILE A N 1
ATOM 1617 C CA . ILE A 1 216 ? -2.421 0.375 -4.925 1.00 96.25 216 ILE A CA 1
ATOM 1618 C C . ILE A 1 216 ? -2.502 -0.176 -3.505 1.00 96.25 216 ILE A C 1
ATOM 1620 O O . ILE A 1 216 ? -3.580 -0.490 -2.989 1.00 96.25 216 ILE A O 1
ATOM 1624 N N . HIS A 1 217 ? -1.339 -0.315 -2.878 1.00 93.62 217 HIS A N 1
ATOM 1625 C CA . HIS A 1 217 ? -1.236 -0.649 -1.462 1.00 93.62 217 HIS A CA 1
ATOM 1626 C C . HIS A 1 217 ? -1.466 0.583 -0.597 1.00 93.62 217 HIS A C 1
ATOM 1628 O O . HIS A 1 217 ? -1.320 1.719 -1.048 1.00 93.62 217 HIS A O 1
ATOM 1634 N N . SER A 1 218 ? -1.883 0.354 0.653 1.00 88.31 218 SER A N 1
ATOM 1635 C CA . SER A 1 218 ? -2.401 1.429 1.516 1.00 88.31 218 SER A CA 1
ATOM 1636 C C . SER A 1 218 ? -3.485 2.258 0.804 1.00 88.31 218 SER A C 1
ATOM 1638 O O . SER A 1 218 ? -3.576 3.470 1.008 1.00 88.31 218 SER A O 1
ATOM 1640 N N . GLY A 1 219 ? -4.265 1.592 -0.059 1.00 87.38 219 GLY A N 1
ATOM 1641 C CA . GLY A 1 219 ? -5.150 2.225 -1.032 1.00 87.38 219 GLY A CA 1
ATOM 1642 C C . GLY A 1 219 ? -6.369 2.878 -0.405 1.00 87.38 219 GLY A C 1
ATOM 1643 O O . GLY A 1 219 ? -6.835 3.883 -0.930 1.00 87.38 219 GLY A O 1
ATOM 1644 N N . SER A 1 220 ? -6.807 2.392 0.761 1.00 92.50 220 SER A N 1
ATOM 1645 C CA . SER A 1 220 ? -7.976 2.953 1.430 1.00 92.50 220 SER A CA 1
ATOM 1646 C C . SER A 1 220 ? -7.807 4.438 1.755 1.00 92.50 220 SER A C 1
ATOM 1648 O O . SER A 1 220 ? -6.724 4.902 2.132 1.00 92.50 220 SER A O 1
ATOM 1650 N N . ASP A 1 221 ? -8.925 5.150 1.662 1.00 94.50 221 ASP A N 1
ATOM 1651 C CA . ASP A 1 221 ? -9.119 6.558 2.005 1.00 94.50 221 ASP A CA 1
ATOM 1652 C C . ASP A 1 221 ? -8.354 7.566 1.137 1.00 94.50 221 ASP A C 1
ATOM 1654 O O . ASP A 1 221 ? -8.356 8.756 1.442 1.00 94.50 221 ASP A O 1
ATOM 1658 N N . LYS A 1 222 ? -7.743 7.131 0.027 1.00 96.19 222 LYS A N 1
ATOM 1659 C CA . LYS A 1 222 ? -6.989 7.985 -0.907 1.00 96.19 222 LYS A CA 1
ATOM 1660 C C . LYS A 1 222 ? -7.895 8.738 -1.895 1.00 96.19 222 LYS A C 1
ATOM 1662 O O . LYS A 1 222 ? -7.656 8.755 -3.106 1.00 96.19 222 LYS A O 1
ATOM 1667 N N . PHE A 1 223 ? -8.963 9.347 -1.378 1.00 96.50 223 PHE A N 1
ATOM 1668 C CA . PHE A 1 223 ? -10.038 9.944 -2.174 1.00 96.50 223 PHE A CA 1
ATOM 1669 C C . PHE A 1 223 ? -9.561 11.018 -3.154 1.00 96.50 223 PHE A C 1
ATOM 1671 O O . PHE A 1 223 ? -10.105 11.102 -4.254 1.00 96.50 223 PHE A O 1
ATOM 1678 N N . SER A 1 224 ? -8.539 11.801 -2.804 1.00 97.62 224 SER A N 1
ATOM 1679 C CA . SER A 1 224 ? -8.000 12.844 -3.687 1.00 97.62 224 SER A CA 1
ATOM 1680 C C . SER A 1 224 ? -7.352 12.301 -4.969 1.00 97.62 224 SER A C 1
ATOM 1682 O O . SER A 1 224 ? -7.371 12.979 -5.998 1.00 97.62 224 SER A O 1
ATOM 1684 N N . ILE A 1 225 ? -6.820 11.073 -4.945 1.00 97.94 225 ILE A N 1
ATOM 1685 C CA . ILE A 1 225 ? -6.126 10.458 -6.089 1.00 97.94 225 ILE A CA 1
ATOM 1686 C C . ILE A 1 225 ? -6.944 9.377 -6.798 1.00 97.94 225 ILE A C 1
ATOM 1688 O O . ILE A 1 225 ? -6.596 8.999 -7.918 1.00 97.94 225 ILE A O 1
ATOM 1692 N N . PHE A 1 226 ? -8.051 8.903 -6.221 1.00 97.69 226 PHE A N 1
ATOM 1693 C CA . PHE A 1 226 ? -8.913 7.918 -6.881 1.00 97.69 226 PHE A CA 1
ATOM 1694 C C . PHE A 1 226 ? -9.434 8.366 -8.259 1.00 97.69 226 PHE A C 1
ATOM 1696 O O . PHE A 1 226 ? -9.315 7.566 -9.191 1.00 97.69 226 PHE A O 1
ATOM 1703 N N . PRO A 1 227 ? -9.891 9.620 -8.473 1.00 97.75 227 PRO A N 1
ATOM 1704 C CA . PRO A 1 227 ? -10.319 10.055 -9.805 1.00 97.75 227 PRO A CA 1
ATOM 1705 C C . PRO A 1 227 ? -9.183 10.030 -10.837 1.00 97.75 227 PRO A C 1
ATOM 1707 O O . PRO A 1 227 ? -9.408 9.737 -12.011 1.00 97.75 227 PRO A O 1
ATOM 1710 N N . ILE A 1 228 ? -7.949 10.315 -10.402 1.00 98.31 228 ILE A N 1
ATOM 1711 C CA . ILE A 1 228 ? -6.747 10.262 -11.245 1.00 98.31 228 ILE A CA 1
ATOM 1712 C C . ILE A 1 228 ? -6.455 8.807 -11.633 1.00 98.31 228 ILE A C 1
ATOM 1714 O O . ILE A 1 228 ? -6.296 8.506 -12.818 1.00 98.31 228 ILE A O 1
ATOM 1718 N N . ILE A 1 229 ? -6.429 7.907 -10.643 1.00 97.88 229 ILE A N 1
ATOM 1719 C CA . ILE A 1 229 ? -6.179 6.470 -10.827 1.00 97.88 229 ILE A CA 1
ATOM 1720 C C . ILE A 1 229 ? -7.223 5.865 -11.771 1.00 97.88 229 ILE A C 1
ATOM 1722 O O . ILE A 1 229 ? -6.855 5.252 -12.775 1.00 97.88 229 ILE A O 1
ATOM 1726 N N . GLY A 1 230 ? -8.507 6.098 -11.493 1.00 96.94 230 GLY A N 1
ATOM 1727 C CA . GLY A 1 230 ? -9.627 5.598 -12.286 1.00 96.94 230 GLY A CA 1
ATOM 1728 C C . GLY A 1 230 ? -9.584 6.068 -13.737 1.00 96.94 230 GLY A C 1
ATOM 1729 O O . GLY A 1 230 ? -9.681 5.260 -14.658 1.00 96.94 230 GLY A O 1
ATOM 1730 N N . ARG A 1 231 ? -9.343 7.366 -13.965 1.00 97.12 231 ARG A N 1
ATOM 1731 C CA . ARG A 1 231 ? -9.253 7.941 -15.318 1.00 97.12 231 ARG A CA 1
ATOM 1732 C C . ARG A 1 231 ? -8.080 7.393 -16.132 1.00 97.12 231 ARG A C 1
ATOM 1734 O O . ARG A 1 231 ? -8.185 7.300 -17.352 1.00 97.12 231 ARG A O 1
ATOM 1741 N N . ILE A 1 232 ? -6.948 7.100 -15.490 1.00 97.31 232 ILE A N 1
ATOM 1742 C CA . ILE A 1 232 ? -5.729 6.661 -16.184 1.00 97.31 232 ILE A CA 1
ATOM 1743 C C . ILE A 1 232 ? -5.733 5.156 -16.431 1.00 97.31 232 ILE A C 1
ATOM 1745 O O . ILE A 1 232 ? -5.443 4.731 -17.548 1.00 97.31 232 ILE A O 1
ATOM 1749 N N . ALA A 1 233 ? -6.018 4.365 -15.397 1.00 95.56 233 ALA A N 1
ATOM 1750 C CA . ALA A 1 233 ? -5.846 2.918 -15.432 1.00 95.56 23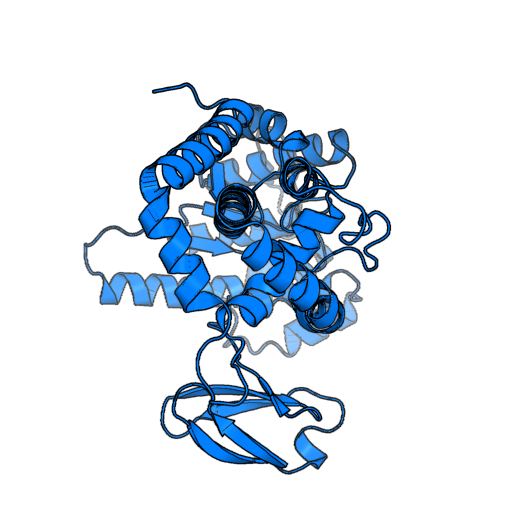3 ALA A CA 1
ATOM 1751 C C . ALA A 1 233 ? -7.156 2.146 -15.656 1.00 95.56 233 ALA A C 1
ATOM 1753 O O . ALA A 1 233 ? -7.097 0.995 -16.091 1.00 95.56 233 ALA A O 1
ATOM 1754 N N . GLY A 1 234 ? -8.323 2.762 -15.429 1.00 93.00 234 GLY A N 1
ATOM 1755 C CA . GLY A 1 234 ? -9.631 2.138 -15.644 1.00 93.00 234 GLY A CA 1
ATOM 1756 C C . GLY A 1 234 ? -9.745 0.781 -14.945 1.00 93.00 234 GLY A C 1
ATOM 1757 O O . GLY A 1 234 ? -9.445 0.656 -13.760 1.00 93.00 234 GLY A O 1
ATOM 1758 N N . ASP A 1 235 ? -10.107 -0.255 -15.704 1.00 92.06 235 ASP A N 1
ATOM 1759 C CA . ASP A 1 235 ? -10.244 -1.630 -15.201 1.00 92.06 235 ASP A CA 1
ATOM 1760 C C . ASP A 1 235 ? -8.904 -2.293 -14.808 1.00 92.06 235 ASP A C 1
ATOM 1762 O O . ASP A 1 235 ? -8.890 -3.370 -14.209 1.00 92.06 235 ASP A O 1
ATOM 1766 N N . LEU A 1 236 ? -7.758 -1.676 -15.124 1.00 95.50 236 LEU A N 1
ATOM 1767 C CA . LEU A 1 236 ? -6.423 -2.187 -14.794 1.00 95.50 236 LEU A CA 1
ATOM 1768 C C . LEU A 1 236 ? -5.908 -1.660 -13.445 1.00 95.50 236 LEU A C 1
ATOM 1770 O O . LEU A 1 236 ? -4.733 -1.316 -13.302 1.00 95.50 236 LEU A O 1
ATOM 1774 N N . VAL A 1 237 ? -6.781 -1.637 -12.440 1.00 95.50 237 VAL A N 1
ATOM 1775 C CA . VAL A 1 237 ? -6.471 -1.233 -11.063 1.00 95.50 237 VAL A CA 1
ATOM 1776 C C . VAL A 1 237 ? -6.725 -2.397 -10.111 1.00 95.50 237 VAL A C 1
ATOM 1778 O O . VAL A 1 237 ? -7.692 -3.144 -10.246 1.00 95.50 237 VAL A O 1
ATOM 1781 N N . HIS A 1 238 ? -5.844 -2.564 -9.128 1.00 96.25 238 HIS A N 1
ATOM 1782 C CA . HIS A 1 238 ? -6.093 -3.407 -7.966 1.00 96.25 238 HIS A CA 1
ATOM 1783 C C . HIS A 1 238 ? -5.912 -2.562 -6.705 1.00 96.25 238 HIS A C 1
ATOM 1785 O O . HIS A 1 238 ? -4.795 -2.228 -6.336 1.00 96.25 238 HIS A O 1
ATOM 1791 N N . GLU A 1 239 ? -7.005 -2.171 -6.063 1.00 95.12 239 GLU A N 1
ATOM 1792 C CA . GLU A 1 239 ? -6.965 -1.356 -4.848 1.00 95.12 239 GLU A CA 1
ATOM 1793 C C . GLU A 1 239 ? -7.058 -2.261 -3.615 1.00 95.12 239 GLU A C 1
ATOM 1795 O O . GLU A 1 239 ? -7.898 -3.161 -3.556 1.00 95.12 239 GLU A O 1
ATOM 1800 N N . LYS A 1 240 ? -6.134 -2.081 -2.662 1.00 95.00 240 LYS A N 1
ATOM 1801 C CA . LYS A 1 240 ? -6.082 -2.885 -1.438 1.00 95.00 240 LYS A CA 1
ATOM 1802 C C . LYS A 1 240 ? -6.501 -2.072 -0.224 1.00 95.00 240 LYS A C 1
ATOM 1804 O O . LYS A 1 240 ? -5.804 -1.142 0.195 1.00 95.00 240 LYS A O 1
ATOM 1809 N N . THR A 1 241 ? -7.574 -2.528 0.411 1.00 94.31 241 THR A N 1
ATOM 1810 C CA . THR A 1 241 ? -8.053 -2.040 1.707 1.00 94.31 241 THR A CA 1
ATOM 1811 C C . THR A 1 241 ? -7.900 -3.117 2.778 1.00 94.31 241 THR A C 1
ATOM 1813 O O . THR A 1 241 ? -7.873 -4.314 2.493 1.00 94.31 241 THR A O 1
ATOM 1816 N N . ALA A 1 242 ? -7.748 -2.693 4.033 1.00 92.25 242 ALA A N 1
ATOM 1817 C CA . ALA A 1 242 ? -7.750 -3.601 5.180 1.00 92.25 242 ALA A CA 1
ATOM 1818 C C . ALA A 1 242 ? -8.154 -2.855 6.454 1.00 92.25 242 ALA A C 1
ATOM 1820 O O . ALA A 1 242 ? -9.245 -3.046 6.983 1.00 92.25 242 ALA A O 1
ATOM 1821 N N . GLY A 1 243 ? -7.286 -1.960 6.934 1.00 92.94 243 GLY A N 1
ATOM 1822 C CA . GLY A 1 243 ? -7.484 -1.307 8.227 1.00 92.94 243 GLY A CA 1
ATOM 1823 C C . GLY A 1 243 ? -8.642 -0.309 8.263 1.00 92.94 243 GLY A C 1
ATOM 1824 O O . GLY A 1 243 ? -9.196 -0.091 9.335 1.00 92.94 243 GLY A O 1
ATOM 1825 N N . THR A 1 244 ? -9.091 0.227 7.121 1.00 94.88 244 THR A N 1
ATOM 1826 C CA . THR A 1 244 ? -10.301 1.066 7.100 1.00 94.88 244 THR A CA 1
ATOM 1827 C C . THR A 1 244 ? -11.558 0.295 7.528 1.00 94.88 244 THR A C 1
ATOM 1829 O O . THR A 1 244 ? -12.387 0.837 8.248 1.00 94.88 244 THR A O 1
ATOM 1832 N N . SER A 1 245 ? -11.656 -1.013 7.243 1.00 96.38 245 SER A N 1
ATOM 1833 C CA . SER A 1 245 ? -12.760 -1.845 7.750 1.00 96.38 245 SER A CA 1
ATOM 1834 C C . SER A 1 245 ? -12.757 -1.929 9.278 1.00 96.38 245 SER A C 1
ATOM 1836 O O . SER A 1 245 ? -13.812 -1.928 9.906 1.00 96.38 245 SER A O 1
ATOM 1838 N N . TYR A 1 246 ? -11.570 -1.957 9.895 1.00 97.62 246 TYR A N 1
ATOM 1839 C CA . TYR A 1 246 ? -11.437 -1.887 11.351 1.00 97.62 246 TYR A CA 1
ATOM 1840 C C . TYR A 1 246 ? -11.836 -0.508 11.900 1.00 97.62 246 TYR A C 1
ATOM 1842 O O . TYR A 1 246 ? -12.485 -0.437 12.943 1.00 97.62 246 TYR A O 1
ATOM 1850 N N . LEU A 1 247 ? -11.516 0.581 11.193 1.00 97.50 247 LEU A N 1
ATOM 1851 C CA . LEU A 1 247 ? -11.988 1.920 11.559 1.00 97.50 247 LEU A CA 1
ATOM 1852 C C . LEU A 1 247 ? -13.517 2.011 11.495 1.00 97.50 247 LEU A C 1
ATOM 1854 O O . LEU A 1 247 ? -14.142 2.481 12.440 1.00 97.50 247 LEU A O 1
ATOM 1858 N N . GLU A 1 248 ? -14.137 1.487 10.441 1.00 98.00 248 GLU A N 1
ATOM 1859 C CA . GLU A 1 248 ? -15.596 1.454 10.327 1.00 98.00 248 GLU A CA 1
ATOM 1860 C C . GLU A 1 248 ? -16.251 0.543 11.382 1.00 98.00 248 GLU A C 1
ATOM 1862 O O . GLU A 1 248 ? -17.315 0.866 11.910 1.00 98.00 248 GLU A O 1
ATOM 1867 N N . ALA A 1 249 ? -15.590 -0.542 11.792 1.00 98.38 249 ALA A N 1
ATOM 1868 C CA . ALA A 1 249 ? -16.033 -1.354 12.924 1.00 98.38 249 ALA A CA 1
ATOM 1869 C C . ALA A 1 249 ? -15.986 -0.570 14.248 1.00 98.38 249 ALA A C 1
ATOM 1871 O O . ALA A 1 249 ? -16.931 -0.605 15.035 1.00 98.38 249 ALA A O 1
ATOM 1872 N N . LEU A 1 250 ? -14.918 0.193 14.493 1.00 98.38 250 LEU A N 1
ATOM 1873 C CA . LEU A 1 250 ? -14.839 1.081 15.653 1.00 98.38 250 LEU A CA 1
ATOM 1874 C C . LEU A 1 250 ? -15.886 2.200 15.605 1.00 98.38 250 LEU A C 1
ATOM 1876 O O . LEU A 1 250 ? -16.357 2.610 16.663 1.00 98.38 250 LEU A O 1
ATOM 1880 N N . ARG A 1 251 ? -16.287 2.668 14.415 1.00 97.81 251 ARG A N 1
ATOM 1881 C CA . ARG A 1 251 ? -17.389 3.631 14.263 1.00 97.81 251 ARG A CA 1
ATOM 1882 C C . ARG A 1 251 ? -18.710 3.045 14.762 1.00 97.81 251 ARG A C 1
ATOM 1884 O O . ARG A 1 251 ? -19.453 3.730 15.459 1.00 97.81 251 ARG A O 1
ATOM 1891 N N . VAL A 1 252 ? -18.978 1.768 14.480 1.00 98.31 252 VAL A N 1
ATOM 1892 C CA . VAL A 1 252 ? -20.134 1.043 15.045 1.00 98.31 252 VAL A CA 1
ATOM 1893 C C . VAL A 1 252 ? -20.030 0.950 16.566 1.00 98.31 252 VAL A C 1
ATOM 1895 O O . VAL A 1 252 ? -21.008 1.213 17.261 1.00 98.31 252 VAL A O 1
ATOM 1898 N N . VAL A 1 253 ? -18.843 0.653 17.102 1.00 98.44 253 VAL A N 1
ATOM 1899 C CA . VAL A 1 253 ? -18.635 0.630 18.559 1.00 98.44 253 VAL A CA 1
ATOM 1900 C C . VAL A 1 253 ? -18.873 2.007 19.179 1.00 98.44 253 VAL A C 1
ATOM 1902 O O . VAL A 1 253 ? -19.548 2.089 20.196 1.00 98.44 253 VAL A O 1
ATOM 1905 N N . ALA A 1 254 ? -18.412 3.092 18.554 1.00 97.56 254 ALA A N 1
ATOM 1906 C CA . ALA A 1 254 ? -18.668 4.453 19.029 1.00 97.56 254 ALA A CA 1
ATOM 1907 C C . ALA A 1 254 ? -20.170 4.787 19.098 1.00 97.56 254 ALA A C 1
ATOM 1909 O O . ALA A 1 254 ? -20.591 5.487 20.016 1.00 97.56 254 ALA A O 1
ATOM 1910 N N . ARG A 1 255 ? -20.971 4.259 18.160 1.00 97.12 255 ARG A N 1
ATOM 1911 C CA . ARG A 1 255 ? -22.435 4.423 18.121 1.00 97.12 255 ARG A CA 1
ATOM 1912 C C . ARG A 1 255 ? -23.163 3.599 19.179 1.00 97.12 255 ARG A C 1
ATOM 1914 O O . ARG A 1 255 ? -24.109 4.091 19.783 1.00 97.12 255 ARG A O 1
ATOM 1921 N N . ALA A 1 256 ? -22.763 2.341 19.352 1.00 98.00 256 ALA A N 1
ATOM 1922 C CA . ALA A 1 256 ? -23.524 1.360 20.124 1.00 98.00 256 ALA A CA 1
ATOM 1923 C C . ALA A 1 256 ? -23.037 1.192 21.572 1.00 98.00 256 ALA A C 1
ATOM 1925 O O . ALA A 1 256 ? -23.840 0.934 22.463 1.00 98.00 256 ALA A O 1
ATOM 1926 N N . ASP A 1 257 ? -21.736 1.355 21.819 1.00 98.25 257 ASP A N 1
ATOM 1927 C CA . ASP A 1 257 ? -21.117 1.271 23.144 1.00 98.25 257 ASP A CA 1
ATOM 1928 C C . ASP A 1 257 ? -20.030 2.350 23.273 1.00 98.25 257 ASP A C 1
ATOM 1930 O O . ASP A 1 257 ? -18.820 2.099 23.212 1.00 98.25 257 ASP A O 1
ATOM 1934 N N . ALA A 1 258 ? -20.486 3.593 23.458 1.00 97.38 258 ALA A N 1
ATOM 1935 C CA . ALA A 1 258 ? -19.625 4.761 23.630 1.00 97.38 258 ALA A CA 1
ATOM 1936 C C . ALA A 1 258 ? -18.611 4.573 24.770 1.00 97.38 258 ALA A C 1
ATOM 1938 O O . ALA A 1 258 ? -17.468 5.023 24.672 1.00 97.38 258 ALA A O 1
ATOM 1939 N N . ARG A 1 259 ? -18.990 3.858 25.837 1.00 97.25 259 ARG A N 1
ATOM 1940 C CA . ARG A 1 259 ? -18.090 3.550 26.951 1.00 97.25 259 ARG A CA 1
ATOM 1941 C C . ARG A 1 259 ? -16.939 2.659 26.493 1.00 97.25 259 ARG A C 1
ATOM 1943 O O . ARG A 1 259 ? -15.785 3.001 26.746 1.00 97.25 259 ARG A O 1
ATOM 1950 N N . LEU A 1 260 ? -17.224 1.548 25.811 1.00 98.25 260 LEU A N 1
ATOM 1951 C CA . LEU A 1 260 ? -16.183 0.682 25.253 1.00 98.25 260 LEU A CA 1
ATOM 1952 C C . LEU A 1 260 ? -15.286 1.446 24.278 1.00 98.25 260 LEU A C 1
ATOM 1954 O O . LEU A 1 260 ? -14.065 1.315 24.351 1.00 98.25 260 LEU A O 1
ATOM 1958 N N . PHE A 1 261 ? -15.864 2.268 23.401 1.00 98.19 261 PHE A N 1
ATOM 1959 C CA . PHE A 1 261 ? -15.078 3.073 22.470 1.00 98.19 261 PHE A CA 1
ATOM 1960 C C . PHE A 1 261 ? -14.115 4.022 23.199 1.00 98.19 261 PHE A C 1
ATOM 1962 O O . PHE A 1 261 ? -12.938 4.092 22.848 1.00 98.19 261 PHE A O 1
ATOM 1969 N N . ARG A 1 262 ? -14.573 4.703 24.256 1.00 97.31 262 ARG A N 1
ATOM 1970 C CA . ARG A 1 262 ? -13.727 5.581 25.083 1.00 97.31 262 ARG A CA 1
ATOM 1971 C C . ARG A 1 262 ? -12.596 4.825 25.776 1.00 97.31 262 ARG A C 1
ATOM 1973 O O . ARG A 1 262 ? -11.477 5.329 25.831 1.00 97.31 262 ARG A O 1
ATOM 1980 N N . GLU A 1 263 ? -12.864 3.618 26.273 1.00 97.25 263 GLU A N 1
ATOM 1981 C CA . GLU A 1 263 ? -11.833 2.755 26.861 1.00 97.25 263 GLU A CA 1
ATOM 1982 C C . GLU A 1 263 ? -10.774 2.347 25.820 1.00 97.25 263 GLU A C 1
ATOM 1984 O O . GLU A 1 263 ? -9.578 2.399 26.114 1.00 97.25 263 GLU A O 1
ATOM 1989 N N . ILE A 1 264 ? -11.200 1.992 24.599 1.00 97.94 264 ILE A N 1
ATOM 1990 C CA . ILE A 1 264 ? -10.302 1.672 23.478 1.00 97.94 264 ILE A CA 1
ATOM 1991 C C . ILE A 1 264 ? -9.477 2.897 23.080 1.00 97.94 264 ILE A C 1
ATOM 1993 O O . ILE A 1 264 ? -8.267 2.777 22.915 1.00 97.94 264 ILE A O 1
ATOM 1997 N N . TRP A 1 265 ? -10.101 4.069 22.954 1.00 96.19 265 TRP A N 1
ATOM 1998 C CA . TRP A 1 265 ? -9.418 5.312 22.597 1.00 96.19 265 TRP A CA 1
ATOM 1999 C C . TRP A 1 265 ? -8.332 5.679 23.611 1.00 96.19 265 TRP A C 1
ATOM 2001 O O . TRP A 1 265 ? -7.197 5.960 23.231 1.00 96.19 265 TRP A O 1
ATOM 2011 N N . ALA A 1 266 ? -8.660 5.645 24.906 1.00 95.19 266 ALA A N 1
ATOM 2012 C CA . ALA A 1 266 ? -7.703 5.946 25.967 1.00 95.19 266 ALA A CA 1
ATOM 2013 C C . ALA A 1 266 ? -6.512 4.976 25.950 1.00 95.19 266 ALA A C 1
ATOM 2015 O O . ALA A 1 266 ? -5.366 5.393 26.103 1.00 95.19 266 ALA A O 1
ATOM 2016 N N . PHE A 1 267 ? -6.771 3.689 25.710 1.00 96.94 267 PHE A N 1
ATOM 2017 C CA . PHE A 1 267 ? -5.710 2.699 25.560 1.00 96.94 267 PHE A CA 1
ATOM 2018 C C . PHE A 1 267 ? -4.877 2.920 24.289 1.00 96.94 267 PHE A C 1
ATOM 2020 O O . PHE A 1 267 ? -3.653 2.850 24.335 1.00 96.94 267 PHE A O 1
ATOM 2027 N N . ALA A 1 268 ? -5.513 3.236 23.160 1.00 95.31 268 ALA A N 1
ATOM 2028 C CA . ALA A 1 268 ? -4.823 3.551 21.916 1.00 95.31 268 ALA A CA 1
ATOM 2029 C C . ALA A 1 268 ? -3.882 4.753 22.085 1.00 95.31 268 ALA A C 1
ATOM 2031 O O . ALA A 1 268 ? -2.745 4.696 21.623 1.00 95.31 268 ALA A O 1
ATOM 2032 N N . LEU A 1 269 ? -4.315 5.809 22.785 1.00 92.88 269 LEU A N 1
ATOM 2033 C CA . LEU A 1 269 ? -3.482 6.982 23.083 1.00 92.88 269 LEU A CA 1
ATOM 2034 C C . LEU A 1 269 ? -2.182 6.602 23.799 1.00 92.88 269 LEU A C 1
ATOM 2036 O O . LEU A 1 269 ? -1.111 7.050 23.395 1.00 92.88 269 LEU A O 1
ATOM 2040 N N . ASP A 1 270 ? -2.274 5.751 24.820 1.00 93.38 270 ASP A N 1
ATOM 2041 C CA . ASP A 1 270 ? -1.116 5.263 25.576 1.00 93.38 270 ASP A CA 1
ATOM 2042 C C . ASP A 1 270 ? -0.198 4.365 24.725 1.00 93.38 270 ASP A C 1
ATOM 2044 O O . ASP A 1 270 ? 1.030 4.449 24.787 1.00 93.38 270 ASP A O 1
ATOM 2048 N N . ARG A 1 271 ? -0.785 3.528 23.861 1.00 93.62 271 ARG A N 1
ATOM 2049 C CA . ARG A 1 271 ? -0.042 2.579 23.017 1.00 93.62 271 ARG A CA 1
ATOM 2050 C C . ARG A 1 271 ? 0.598 3.201 21.784 1.00 93.62 271 ARG A C 1
ATOM 2052 O O . ARG A 1 271 ? 1.628 2.699 21.324 1.00 93.62 271 ARG A O 1
ATOM 2059 N N . PHE A 1 272 ? 0.040 4.288 21.259 1.00 91.50 272 PHE A N 1
ATOM 2060 C CA . PHE A 1 272 ? 0.450 4.881 19.988 1.00 91.50 272 PHE A CA 1
ATOM 2061 C C . PHE A 1 272 ? 1.955 5.168 19.869 1.00 91.50 272 PHE A C 1
ATOM 2063 O O . PHE A 1 272 ? 2.533 4.782 18.849 1.00 91.50 272 PHE A O 1
ATOM 2070 N N . PRO A 1 273 ? 2.645 5.755 20.875 1.00 89.56 273 PRO A N 1
ATOM 2071 C CA . PRO A 1 273 ? 4.086 5.994 20.790 1.00 89.56 273 PRO A CA 1
ATOM 2072 C C . PRO A 1 273 ? 4.907 4.723 20.554 1.00 89.56 273 PRO A C 1
ATOM 2074 O O . PRO A 1 273 ? 5.968 4.802 19.935 1.00 89.56 273 PRO A O 1
ATOM 2077 N N . THR A 1 274 ? 4.417 3.569 21.026 1.00 90.50 274 THR A N 1
ATOM 2078 C CA . THR A 1 274 ? 5.057 2.265 20.814 1.00 90.50 274 THR A CA 1
ATOM 2079 C C . THR A 1 274 ? 4.666 1.668 19.464 1.00 90.50 274 THR A C 1
ATOM 2081 O O . THR A 1 274 ? 5.535 1.276 18.689 1.00 90.50 274 THR A O 1
ATOM 2084 N N . ASP A 1 275 ? 3.368 1.600 19.168 1.00 89.81 275 ASP A N 1
ATOM 2085 C CA . ASP A 1 275 ? 2.861 0.850 18.013 1.00 89.81 275 ASP A CA 1
ATOM 2086 C C . ASP A 1 275 ? 3.217 1.525 16.681 1.00 89.81 275 ASP A C 1
ATOM 2088 O O . ASP A 1 275 ? 3.490 0.840 15.688 1.00 89.81 275 ASP A O 1
ATOM 2092 N N . ARG A 1 276 ? 3.330 2.863 16.670 1.00 86.44 276 ARG A N 1
ATOM 2093 C CA . ARG A 1 276 ? 3.743 3.635 15.487 1.00 86.44 276 ARG A CA 1
ATOM 2094 C C . ARG A 1 276 ? 5.117 3.242 14.947 1.00 86.44 276 ARG A C 1
ATOM 2096 O O . ARG A 1 276 ? 5.371 3.464 13.775 1.00 86.44 276 ARG A O 1
ATOM 2103 N N . ALA A 1 277 ? 5.990 2.626 15.751 1.00 84.19 277 ALA A N 1
ATOM 2104 C CA . ALA A 1 277 ? 7.325 2.205 15.311 1.00 84.19 277 ALA A CA 1
ATOM 2105 C C . ALA A 1 277 ? 7.296 1.174 14.166 1.00 84.19 277 ALA A C 1
ATOM 2107 O O . ALA A 1 277 ? 8.305 0.961 13.499 1.00 84.19 277 ALA A O 1
ATOM 2108 N N . THR A 1 278 ? 6.149 0.525 13.951 1.00 77.56 278 THR A N 1
ATOM 2109 C CA . THR A 1 278 ? 5.933 -0.443 12.866 1.00 77.56 278 THR A CA 1
ATOM 2110 C C . THR A 1 278 ? 5.173 0.140 11.670 1.00 77.56 278 THR A C 1
ATOM 2112 O O . THR A 1 278 ? 4.856 -0.597 10.741 1.00 77.56 278 THR A O 1
ATOM 2115 N N . TYR A 1 279 ? 4.899 1.451 11.667 1.00 74.88 279 TYR A N 1
ATOM 2116 C CA . TYR A 1 279 ? 4.152 2.145 10.617 1.00 74.88 279 TYR A CA 1
ATOM 2117 C C . TYR A 1 279 ? 4.863 3.409 10.141 1.00 74.88 279 TYR A C 1
ATOM 2119 O O . TYR A 1 279 ? 5.437 4.158 10.925 1.00 74.88 279 TYR A O 1
ATOM 2127 N N . HIS A 1 280 ? 4.737 3.701 8.849 1.00 72.44 280 HIS A N 1
ATOM 2128 C CA . HIS A 1 280 ? 5.125 4.993 8.295 1.00 72.44 280 HIS A CA 1
ATOM 2129 C C . HIS A 1 280 ? 3.967 5.998 8.452 1.00 72.44 280 HIS A C 1
ATOM 2131 O O . HIS A 1 280 ? 3.054 6.041 7.626 1.00 72.44 280 HIS A O 1
ATOM 2137 N N . VAL A 1 281 ? 3.965 6.757 9.553 1.00 74.88 281 VAL A N 1
ATOM 2138 C CA . VAL A 1 281 ? 2.977 7.808 9.882 1.00 74.88 281 VAL A CA 1
ATOM 2139 C C . VAL A 1 281 ? 3.689 9.082 10.355 1.00 74.88 281 VAL A C 1
ATOM 2141 O O . VAL A 1 281 ? 4.779 8.990 10.923 1.00 74.88 281 VAL A O 1
ATOM 2144 N N . VAL A 1 282 ? 3.101 10.269 10.139 1.00 62.38 282 VAL A N 1
ATOM 2145 C CA . VAL A 1 282 ? 3.687 11.538 10.627 1.00 62.38 282 VAL A CA 1
ATOM 2146 C C . VAL A 1 282 ? 3.794 11.535 12.161 1.00 62.38 282 VAL A C 1
ATOM 2148 O O . VAL A 1 282 ? 2.919 11.054 12.876 1.00 62.38 282 VAL A O 1
ATOM 2151 N N . GLU A 1 283 ? 4.904 12.072 12.674 1.00 59.22 283 GLU A N 1
ATOM 2152 C CA . GLU A 1 283 ? 5.408 11.848 14.034 1.00 59.22 283 GLU A CA 1
ATOM 2153 C C . GLU A 1 283 ? 4.542 12.354 15.202 1.00 59.22 283 GLU A C 1
ATOM 2155 O O . GLU A 1 283 ? 4.829 11.974 16.341 1.00 59.22 283 GLU A O 1
ATOM 2160 N N . LYS A 1 284 ? 3.535 13.213 14.995 1.00 66.06 284 LYS A N 1
ATOM 2161 C CA . LYS A 1 284 ? 2.806 13.852 16.105 1.00 66.06 284 LYS A CA 1
ATOM 2162 C C . LYS A 1 284 ? 1.312 13.961 15.825 1.00 66.06 284 LYS A C 1
ATOM 2164 O O . LYS A 1 284 ? 0.904 14.652 14.901 1.00 66.06 284 LYS A O 1
ATOM 2169 N N . LEU A 1 285 ? 0.518 13.347 16.701 1.00 77.06 285 LEU A N 1
ATOM 2170 C CA . LEU A 1 285 ? -0.913 13.610 16.823 1.00 77.06 285 LEU A CA 1
ATOM 2171 C C . LEU A 1 285 ? -1.053 15.000 17.454 1.00 77.06 285 LEU A C 1
ATOM 2173 O O . LEU A 1 285 ? -0.679 15.188 18.611 1.00 77.06 285 LEU A O 1
ATOM 2177 N N . THR A 1 286 ? -1.501 15.989 16.688 1.00 74.81 286 THR A N 1
ATOM 2178 C CA . THR A 1 286 ? -1.534 17.400 17.128 1.00 74.81 286 THR A CA 1
ATOM 2179 C C . THR A 1 286 ? -2.943 17.975 17.196 1.00 74.81 286 THR A C 1
ATOM 2181 O O . THR A 1 286 ? -3.138 19.036 17.780 1.00 74.81 286 THR A O 1
ATOM 2184 N N . THR A 1 287 ? -3.929 17.270 16.643 1.00 80.44 287 THR A N 1
ATOM 2185 C CA . THR A 1 287 ? -5.301 17.768 16.470 1.00 80.44 287 THR A CA 1
ATOM 2186 C C . THR A 1 287 ? -6.358 16.927 17.184 1.00 80.44 287 THR A C 1
ATOM 2188 O O . THR A 1 287 ? -7.553 17.103 16.945 1.00 80.44 287 THR A O 1
ATOM 2191 N N . LEU A 1 288 ? -5.945 16.013 18.068 1.00 84.44 288 LEU A N 1
ATOM 2192 C CA . LEU A 1 288 ? -6.883 15.162 18.795 1.00 84.44 288 LEU A CA 1
ATOM 2193 C C . LEU A 1 288 ? -7.715 15.979 19.792 1.00 84.44 288 LEU A C 1
ATOM 2195 O O . LEU A 1 288 ? -7.139 16.672 20.634 1.00 84.44 288 LEU A O 1
ATOM 2199 N N . PRO A 1 289 ? -9.053 15.883 19.750 1.00 81.19 289 PRO A N 1
ATOM 2200 C CA . PRO A 1 289 ? -9.894 16.529 20.744 1.00 81.19 289 PRO A CA 1
ATOM 2201 C C . PRO A 1 289 ? -9.780 15.816 22.095 1.00 81.19 289 PRO A C 1
ATOM 2203 O O . PRO A 1 289 ? -9.554 14.605 22.169 1.00 81.19 289 PRO A O 1
ATOM 2206 N N . ASP A 1 290 ? -9.994 16.567 23.174 1.00 82.88 290 ASP A N 1
ATOM 2207 C CA . ASP A 1 290 ? -10.095 15.992 24.510 1.00 82.88 290 ASP A CA 1
ATOM 2208 C C . ASP A 1 290 ? -11.384 15.169 24.633 1.00 82.88 290 ASP A C 1
ATOM 2210 O O . ASP A 1 290 ? -12.499 15.700 24.663 1.00 82.88 290 ASP A O 1
ATOM 2214 N N . LEU A 1 291 ? -11.221 13.851 24.738 1.00 83.94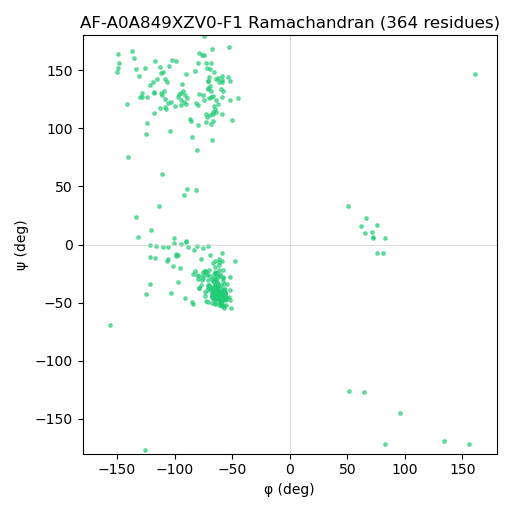 291 LEU A N 1
ATOM 2215 C CA . LEU A 1 291 ? -12.337 12.926 24.869 1.00 83.94 291 LEU A CA 1
ATOM 2216 C C . LEU A 1 291 ? -13.164 13.189 26.136 1.00 83.94 291 LEU A C 1
ATOM 2218 O O . LEU A 1 291 ? -14.356 12.893 26.134 1.00 83.94 291 LEU A O 1
ATOM 2222 N N . GLY A 1 292 ? -12.571 13.752 27.196 1.00 82.75 292 GLY A N 1
ATOM 2223 C CA . GLY A 1 292 ? -13.270 14.082 28.440 1.00 82.75 292 GLY A CA 1
ATOM 2224 C C . GLY A 1 292 ? -14.360 15.144 28.270 1.00 82.75 292 GLY A C 1
ATOM 2225 O O . GLY A 1 292 ? -15.321 15.160 29.036 1.00 82.75 292 GLY A O 1
ATOM 2226 N N . THR A 1 293 ? -14.250 15.989 27.240 1.00 86.00 293 THR A N 1
ATOM 2227 C CA . THR A 1 293 ? -15.213 17.068 26.945 1.00 86.00 293 THR A CA 1
ATOM 2228 C C . THR A 1 293 ? -16.098 16.779 25.732 1.00 86.00 293 THR A C 1
ATOM 2230 O O . THR A 1 293 ? -17.125 17.433 25.533 1.00 86.00 293 THR A O 1
ATOM 2233 N N . LEU A 1 294 ? -15.737 15.784 24.918 1.00 92.44 294 LEU A N 1
ATOM 2234 C CA . LEU A 1 294 ? -16.518 15.375 23.757 1.00 92.44 294 LEU A CA 1
ATOM 2235 C C . LEU A 1 294 ? -17.746 14.574 24.209 1.00 92.44 294 LEU A C 1
ATOM 2237 O O . LEU A 1 294 ? -17.604 13.614 24.960 1.00 92.44 294 LEU A O 1
ATOM 2241 N N . SER A 1 295 ? -18.949 14.925 23.751 1.00 94.56 295 SER A N 1
ATOM 2242 C CA . SER A 1 295 ? -20.157 14.135 24.037 1.00 94.56 295 SER A CA 1
ATOM 2243 C C . SER A 1 295 ? -20.175 12.822 23.248 1.00 94.56 295 SER A C 1
ATOM 2245 O O . SER A 1 295 ? -19.574 12.730 22.179 1.00 94.56 295 SER A O 1
ATOM 2247 N N . ASP A 1 296 ? -20.910 11.816 23.735 1.00 94.94 296 ASP A N 1
ATOM 2248 C CA . ASP A 1 296 ? -21.025 10.512 23.057 1.00 94.94 296 ASP A CA 1
ATOM 2249 C C . ASP A 1 296 ? -21.542 10.650 21.618 1.00 94.94 296 ASP A C 1
ATOM 2251 O O . ASP A 1 296 ? -20.979 10.071 20.693 1.00 94.94 296 ASP A O 1
ATOM 2255 N N . ALA A 1 297 ? -22.523 11.534 21.402 1.00 93.06 297 ALA A N 1
ATOM 2256 C CA . ALA A 1 297 ? -23.065 11.848 20.078 1.00 93.06 297 ALA A CA 1
ATOM 2257 C C . ALA A 1 297 ? -22.034 12.439 19.093 1.00 93.06 297 ALA A C 1
ATOM 2259 O O . ALA A 1 297 ? -22.297 12.505 17.896 1.00 93.06 297 ALA A O 1
ATOM 2260 N N . LYS A 1 298 ? -20.876 12.899 19.581 1.00 93.56 298 LYS A N 1
ATOM 2261 C CA . LYS A 1 298 ? -19.794 13.460 18.764 1.00 93.56 298 LYS A CA 1
ATOM 2262 C C . LYS A 1 298 ? -18.601 12.516 18.606 1.00 93.56 298 LYS A C 1
ATOM 2264 O O . LYS A 1 298 ? -17.677 12.866 17.884 1.00 93.56 298 LYS A O 1
ATOM 2269 N N . LEU A 1 299 ? -18.591 11.326 19.212 1.00 94.38 299 LEU A N 1
ATOM 2270 C CA . LEU A 1 299 ? -17.455 10.395 19.092 1.00 94.38 299 LEU A CA 1
ATOM 2271 C C . LEU A 1 299 ? -17.159 10.014 17.636 1.00 94.38 299 LEU A C 1
ATOM 2273 O O . LEU A 1 299 ? -16.007 9.821 17.261 1.00 94.38 299 LEU A O 1
ATOM 2277 N N . GLU A 1 300 ? -18.179 9.975 16.783 1.00 92.38 300 GLU A N 1
ATOM 2278 C CA . GLU A 1 300 ? -17.992 9.679 15.365 1.00 92.38 300 GLU A CA 1
ATOM 2279 C C . GLU A 1 300 ? -17.175 10.719 14.597 1.00 92.38 300 GLU A C 1
ATOM 2281 O O . GLU A 1 300 ? -16.562 10.380 13.585 1.00 92.38 300 GLU A O 1
ATOM 2286 N N . THR A 1 301 ? -17.112 11.971 15.061 1.00 91.19 301 THR A N 1
ATOM 2287 C CA . THR A 1 301 ? -16.341 13.009 14.359 1.00 91.19 301 THR A CA 1
ATOM 2288 C C . THR A 1 301 ? -14.839 12.725 14.396 1.00 91.19 301 THR A C 1
ATOM 2290 O O . THR A 1 301 ? -14.083 13.282 13.606 1.00 91.19 301 THR A O 1
ATOM 2293 N N . LEU A 1 302 ? -14.390 11.834 15.286 1.00 91.81 302 LEU A N 1
ATOM 2294 C CA . LEU A 1 302 ? -12.997 11.393 15.386 1.00 91.81 302 LEU A CA 1
ATOM 2295 C C . LEU A 1 302 ? -12.539 10.604 14.156 1.00 91.81 302 LEU A C 1
ATOM 2297 O O . LEU A 1 302 ? -11.353 10.604 13.844 1.00 91.81 302 LEU A O 1
ATOM 2301 N N . PHE A 1 303 ? -13.467 9.967 13.438 1.00 92.06 303 PHE A N 1
ATOM 2302 C CA . PHE A 1 303 ? -13.168 9.229 12.211 1.00 92.06 303 PHE A CA 1
ATOM 2303 C C . PHE A 1 303 ? -13.088 10.121 10.971 1.00 92.06 303 PHE A C 1
ATOM 2305 O O . PHE A 1 303 ? -12.741 9.618 9.904 1.00 92.06 303 PHE A O 1
ATOM 2312 N N . GLU A 1 304 ? -13.390 11.413 11.112 1.00 89.06 304 GLU A N 1
ATOM 2313 C CA . GLU A 1 304 ? -13.194 12.440 10.082 1.00 89.06 304 GLU A CA 1
ATOM 2314 C C . GLU A 1 304 ? -11.893 13.232 10.312 1.00 89.06 304 GLU A C 1
ATOM 2316 O O . GLU A 1 304 ? -11.475 14.026 9.474 1.00 89.06 304 GLU A O 1
ATOM 2321 N N . ASN A 1 305 ? -11.234 13.013 11.454 1.00 88.75 305 ASN A N 1
ATOM 2322 C CA . ASN A 1 305 ? -9.955 13.613 11.800 1.00 88.75 305 ASN A CA 1
ATOM 2323 C C . ASN A 1 305 ? -8.809 12.641 11.468 1.00 88.75 305 ASN A C 1
ATOM 2325 O O . ASN A 1 305 ? -8.801 11.501 11.930 1.00 88.75 305 ASN A O 1
ATOM 2329 N N . ASN A 1 306 ? -7.820 13.107 10.701 1.00 90.56 306 ASN A N 1
ATOM 2330 C CA . ASN A 1 306 ? -6.685 12.285 10.274 1.00 90.56 306 ASN A CA 1
ATOM 2331 C C . ASN A 1 306 ? -5.911 11.676 11.454 1.00 90.56 306 ASN A C 1
ATOM 2333 O O . ASN A 1 306 ? -5.648 10.475 11.447 1.00 90.56 306 ASN A O 1
ATOM 2337 N N . ASP A 1 307 ? -5.611 12.464 12.487 1.00 90.44 307 ASP A N 1
ATOM 2338 C CA . ASP A 1 307 ? -4.873 11.992 13.663 1.00 90.44 307 ASP A CA 1
ATOM 2339 C C . ASP A 1 307 ? -5.677 10.929 14.427 1.00 90.44 307 ASP A C 1
ATOM 2341 O O . ASP A 1 307 ? -5.127 9.915 14.853 1.00 90.44 307 ASP A O 1
ATOM 2345 N N . GLY A 1 308 ? -6.993 11.120 14.564 1.00 91.81 308 GLY A N 1
ATOM 2346 C CA . GLY A 1 308 ? -7.894 10.165 15.210 1.00 91.81 308 GLY A CA 1
ATOM 2347 C C . GLY A 1 308 ? -7.968 8.840 14.454 1.00 91.81 308 GLY A C 1
ATOM 2348 O O . GLY A 1 308 ? -7.859 7.767 15.053 1.00 91.81 308 GLY A O 1
ATOM 2349 N N . ARG A 1 309 ? -8.069 8.900 13.123 1.00 93.75 309 ARG A N 1
ATOM 2350 C CA . ARG A 1 309 ? -8.022 7.710 12.263 1.00 93.75 309 ARG A CA 1
ATOM 2351 C C . ARG A 1 309 ? -6.680 6.988 12.374 1.00 93.75 309 ARG A C 1
ATOM 2353 O O . ARG A 1 309 ? -6.668 5.769 12.541 1.00 93.75 309 ARG A O 1
ATOM 2360 N N . GLN A 1 310 ? -5.559 7.709 12.320 1.00 92.50 310 GLN A N 1
ATOM 2361 C CA . GLN A 1 310 ? -4.221 7.115 12.430 1.00 92.50 310 GLN A CA 1
ATOM 2362 C C . GLN A 1 310 ? -3.986 6.475 13.796 1.00 92.50 310 GLN A C 1
ATOM 2364 O O . GLN A 1 310 ? -3.501 5.344 13.856 1.00 92.50 310 GLN A O 1
ATOM 2369 N N . LEU A 1 311 ? -4.380 7.155 14.875 1.00 93.50 311 LEU A N 1
ATOM 2370 C CA . LEU A 1 311 ? -4.323 6.641 16.240 1.00 93.50 311 LEU A CA 1
ATOM 2371 C C . LEU A 1 311 ? -4.980 5.263 16.340 1.00 93.50 311 LEU A C 1
ATOM 2373 O O . LEU A 1 311 ? -4.364 4.294 16.789 1.00 93.50 311 LEU A O 1
ATOM 2377 N N . LEU A 1 312 ? -6.233 5.181 15.897 1.00 94.81 312 LEU A N 1
ATOM 2378 C CA . LEU A 1 312 ? -7.022 3.960 15.967 1.00 94.81 312 LEU A CA 1
ATOM 2379 C C . LEU A 1 312 ? -6.459 2.886 15.031 1.00 94.81 312 LEU A C 1
ATOM 2381 O O . LEU A 1 312 ? -6.301 1.739 15.441 1.00 94.81 312 LEU A O 1
ATOM 2385 N N . HIS A 1 313 ? -6.099 3.248 13.799 1.00 94.31 313 HIS A N 1
ATOM 2386 C CA . HIS A 1 313 ? -5.599 2.299 12.808 1.00 94.31 313 HIS A CA 1
ATOM 2387 C C . HIS A 1 313 ? -4.291 1.636 13.254 1.00 94.31 313 HIS A C 1
ATOM 2389 O O . HIS A 1 313 ? -4.140 0.420 13.142 1.00 94.31 313 HIS A O 1
ATOM 2395 N N . VAL A 1 314 ? -3.322 2.419 13.727 1.00 92.06 314 VAL A N 1
ATOM 2396 C CA . VAL A 1 314 ? -1.986 1.925 14.099 1.00 92.06 314 VAL A CA 1
ATOM 2397 C C . VAL A 1 314 ? -2.054 0.971 15.293 1.00 92.06 314 VAL A C 1
ATOM 2399 O O . VAL A 1 314 ? -1.330 -0.022 15.340 1.00 92.06 314 VAL A O 1
ATOM 2402 N N . THR A 1 315 ? -2.960 1.235 16.232 1.00 94.88 315 THR A N 1
ATOM 2403 C CA . THR A 1 315 ? -3.025 0.538 17.526 1.00 94.88 315 THR A CA 1
ATOM 2404 C C . THR A 1 315 ? -3.917 -0.705 17.526 1.00 94.88 315 THR A C 1
ATOM 2406 O O . THR A 1 315 ? -4.054 -1.367 18.558 1.00 94.88 315 THR A O 1
ATOM 2409 N N . PHE A 1 316 ? -4.501 -1.081 16.379 1.00 95.81 316 PHE A N 1
ATOM 2410 C CA . PHE A 1 316 ? -5.433 -2.214 16.275 1.00 95.81 316 PHE A CA 1
ATOM 2411 C C . PHE A 1 316 ? -4.858 -3.514 16.871 1.00 95.81 316 PHE A C 1
ATOM 2413 O O . PHE A 1 316 ? -5.560 -4.268 17.548 1.00 95.81 316 PHE A O 1
ATOM 2420 N N . GLY A 1 317 ? -3.561 -3.761 16.650 1.00 95.75 317 GLY A N 1
ATOM 2421 C CA . GLY A 1 317 ? -2.860 -4.948 17.122 1.00 95.75 317 GLY A CA 1
ATOM 2422 C C . GLY A 1 317 ? -2.800 -5.006 18.645 1.00 95.75 317 GLY A C 1
ATOM 2423 O O . GLY A 1 317 ? -3.131 -6.044 19.220 1.00 95.75 317 GLY A O 1
ATOM 2424 N N . SER A 1 318 ? -2.439 -3.903 19.306 1.00 96.88 318 SER A N 1
ATOM 2425 C CA . SER A 1 318 ? -2.478 -3.829 20.767 1.00 96.88 318 SER A CA 1
ATOM 2426 C C . SER A 1 318 ? -3.905 -3.911 21.293 1.00 96.88 318 SER A C 1
ATOM 2428 O O . SER A 1 318 ? -4.152 -4.703 22.195 1.00 96.88 318 SER A O 1
ATOM 2430 N N . VAL A 1 319 ? -4.864 -3.184 20.712 1.00 98.06 319 VAL A N 1
ATOM 2431 C CA . VAL A 1 319 ? -6.266 -3.201 21.174 1.00 98.06 319 VAL A CA 1
ATOM 2432 C C . VAL A 1 319 ? -6.840 -4.622 21.157 1.00 98.06 319 VAL A C 1
ATOM 2434 O O . VAL A 1 319 ? -7.431 -5.077 22.136 1.00 98.06 319 VAL A O 1
ATOM 2437 N N . LEU A 1 320 ? -6.641 -5.370 20.070 1.00 97.81 320 LEU A N 1
ATOM 2438 C CA . LEU A 1 320 ? -7.222 -6.708 19.923 1.00 97.81 320 LEU A CA 1
ATOM 2439 C C . LEU A 1 320 ? -6.490 -7.802 20.717 1.00 97.81 320 LEU A C 1
ATOM 2441 O O . LEU A 1 320 ? -7.031 -8.903 20.849 1.00 97.81 320 LEU A O 1
ATOM 2445 N N . ASN A 1 321 ? -5.291 -7.527 21.234 1.00 97.75 321 ASN A N 1
ATOM 2446 C CA . ASN A 1 321 ? -4.492 -8.490 21.999 1.00 97.75 321 ASN A CA 1
ATOM 2447 C C . ASN A 1 321 ? -4.267 -8.083 23.460 1.00 97.75 321 ASN A C 1
ATOM 2449 O O . ASN A 1 321 ? -3.652 -8.853 24.201 1.00 97.75 321 ASN A O 1
ATOM 2453 N N . GLU A 1 322 ? -4.773 -6.922 23.877 1.00 97.81 322 GLU A N 1
ATOM 2454 C CA . GLU A 1 322 ? -4.668 -6.453 25.252 1.00 97.81 322 GLU A CA 1
ATOM 2455 C C . GLU A 1 322 ? -5.337 -7.436 26.207 1.00 97.81 322 GLU A C 1
ATOM 2457 O O . GLU A 1 322 ? -6.460 -7.898 25.970 1.00 97.81 322 GLU A O 1
ATOM 2462 N N . LYS A 1 323 ? -4.639 -7.737 27.301 1.00 97.75 323 LYS A N 1
ATOM 2463 C CA . LYS A 1 323 ? -5.112 -8.638 28.346 1.00 97.75 323 LYS A CA 1
ATOM 2464 C C . LYS A 1 323 ? -5.296 -7.887 29.653 1.00 97.75 323 LYS A C 1
ATOM 2466 O O . LYS A 1 323 ? -4.494 -7.029 29.992 1.00 97.75 323 LYS A O 1
ATOM 2471 N N . ASP A 1 324 ? -6.338 -8.235 30.392 1.00 94.81 324 ASP A N 1
ATOM 2472 C CA . ASP A 1 324 ? -6.516 -7.756 31.757 1.00 94.81 324 ASP A CA 1
ATOM 2473 C C . ASP A 1 324 ? -5.556 -8.452 32.743 1.00 94.81 324 ASP A C 1
ATOM 2475 O O . ASP A 1 324 ? -4.767 -9.330 32.380 1.00 94.81 324 ASP A O 1
ATOM 2479 N N . ALA A 1 325 ? -5.639 -8.071 34.021 1.00 95.06 325 ALA A N 1
ATOM 2480 C CA . ALA A 1 325 ? -4.819 -8.647 35.087 1.00 95.06 325 ALA A CA 1
ATOM 2481 C C . ALA A 1 325 ? -5.036 -10.162 35.287 1.00 95.06 325 ALA A C 1
ATOM 2483 O O . ALA A 1 325 ? -4.155 -10.838 35.814 1.00 95.06 325 ALA A O 1
ATOM 2484 N N . ALA A 1 326 ? -6.179 -10.704 34.855 1.00 95.38 326 ALA A N 1
ATOM 2485 C CA . ALA A 1 326 ? -6.483 -12.133 34.891 1.00 95.38 326 ALA A CA 1
ATOM 2486 C C . ALA A 1 326 ? -6.001 -12.874 33.625 1.00 95.38 326 ALA A C 1
ATOM 2488 O O . ALA A 1 326 ? -6.126 -14.096 33.531 1.00 95.38 326 ALA A O 1
ATOM 2489 N N . GLY A 1 327 ? -5.427 -12.160 32.650 1.00 96.06 327 GLY A N 1
ATOM 2490 C CA . GLY A 1 327 ? -4.925 -12.711 31.395 1.00 96.06 327 GLY A CA 1
ATOM 2491 C C . GLY A 1 327 ? -5.995 -12.911 30.316 1.00 96.06 327 GLY A C 1
ATOM 2492 O O . GLY A 1 327 ? -5.676 -13.460 29.253 1.00 96.06 327 GLY A O 1
ATOM 2493 N N . ALA A 1 328 ? -7.235 -12.476 30.556 1.00 97.12 328 ALA A N 1
ATOM 2494 C CA . ALA A 1 328 ? -8.317 -12.528 29.580 1.00 97.12 328 ALA A CA 1
ATOM 2495 C C . ALA A 1 328 ? -8.228 -11.340 28.615 1.00 97.12 328 ALA A C 1
ATOM 2497 O O . ALA A 1 328 ? -7.749 -10.269 28.974 1.00 97.12 328 ALA A O 1
ATOM 2498 N N . LEU A 1 329 ? -8.673 -11.520 27.366 1.00 98.12 329 LEU A N 1
ATOM 2499 C CA . LEU A 1 329 ? -8.650 -10.437 26.378 1.00 98.12 329 LEU A CA 1
ATOM 2500 C C . LEU A 1 329 ? -9.614 -9.322 26.792 1.00 98.12 329 LEU A C 1
ATOM 2502 O O . LEU A 1 329 ? -10.821 -9.543 26.864 1.00 98.12 329 LEU A O 1
ATOM 2506 N N . ARG A 1 330 ? -9.076 -8.122 27.010 1.00 97.81 330 ARG A N 1
ATOM 2507 C CA . ARG A 1 330 ? -9.793 -6.990 27.603 1.00 97.81 330 ARG A CA 1
ATOM 2508 C C . ARG A 1 330 ? -10.849 -6.400 26.668 1.00 97.81 330 ARG A C 1
ATOM 2510 O O . ARG A 1 330 ? -11.989 -6.191 27.075 1.00 97.81 330 ARG A O 1
ATOM 2517 N N . PHE A 1 331 ? -10.475 -6.121 25.416 1.00 98.50 331 PHE A N 1
ATOM 2518 C CA . PHE A 1 331 ? -11.351 -5.424 24.462 1.00 98.50 331 PHE A CA 1
ATOM 2519 C C . PHE A 1 331 ? -11.987 -6.358 23.438 1.00 98.50 331 PHE A C 1
ATOM 2521 O O . PHE A 1 331 ? -13.174 -6.230 23.144 1.00 98.50 331 PHE A O 1
ATOM 2528 N N . LYS A 1 332 ? -11.219 -7.318 22.907 1.00 98.44 332 LYS A N 1
ATOM 2529 C CA . LYS A 1 332 ? -11.635 -8.155 21.772 1.00 98.44 332 LYS A CA 1
ATOM 2530 C C . LYS A 1 332 ? -13.009 -8.827 21.956 1.00 98.44 332 LYS A C 1
ATOM 2532 O O . LYS A 1 332 ? -13.808 -8.733 21.026 1.00 98.44 332 LYS A O 1
ATOM 2537 N N . PRO A 1 333 ? -13.338 -9.477 23.092 1.00 98.50 333 PRO A N 1
ATOM 2538 C CA . PRO A 1 333 ? -14.633 -10.142 23.243 1.00 98.50 333 PRO A CA 1
ATOM 2539 C C . PRO A 1 333 ? -15.807 -9.162 23.171 1.00 98.50 333 PRO A C 1
ATOM 2541 O O . PRO A 1 333 ? -16.756 -9.417 22.434 1.00 98.50 333 PRO A O 1
ATOM 2544 N N . ARG A 1 334 ? -15.701 -8.021 23.867 1.00 98.56 334 ARG A N 1
ATOM 2545 C CA . ARG A 1 334 ? -16.718 -6.959 23.887 1.00 98.56 334 ARG A CA 1
ATOM 2546 C C . ARG A 1 334 ? -16.852 -6.283 22.523 1.00 98.56 334 ARG A C 1
ATOM 2548 O O . ARG A 1 334 ? -17.960 -6.115 22.036 1.00 98.56 334 ARG A O 1
ATOM 2555 N N . PHE A 1 335 ? -15.728 -5.991 21.865 1.00 98.62 335 PHE A N 1
ATOM 2556 C CA . PHE A 1 335 ? -15.695 -5.443 20.507 1.00 98.62 335 PHE A CA 1
ATOM 2557 C C . PHE A 1 335 ? -16.469 -6.333 19.523 1.00 98.62 335 PHE A C 1
ATOM 2559 O O . PHE A 1 335 ? -17.383 -5.869 18.850 1.00 98.62 335 PHE A O 1
ATOM 2566 N N . PHE A 1 336 ? -16.167 -7.635 19.483 1.00 98.62 336 PHE A N 1
ATOM 2567 C CA . PHE A 1 336 ? -16.873 -8.564 18.594 1.00 98.62 336 PHE A CA 1
ATOM 2568 C C . PHE A 1 336 ? -18.311 -8.858 19.032 1.00 98.62 336 PHE A C 1
ATOM 2570 O O . PHE A 1 336 ? -19.118 -9.246 18.193 1.00 98.62 336 PHE A O 1
ATOM 2577 N N . GLN A 1 337 ? -18.645 -8.709 20.316 1.00 98.75 337 GLN A N 1
ATOM 2578 C CA . GLN A 1 337 ? -20.029 -8.791 20.774 1.00 98.75 337 GLN A CA 1
ATOM 2579 C C . GLN A 1 337 ? -20.856 -7.643 20.192 1.00 98.75 337 GLN A C 1
ATOM 2581 O O . GLN A 1 337 ? -21.860 -7.923 19.544 1.00 98.75 337 GLN A O 1
ATOM 2586 N N . VAL A 1 338 ? -20.380 -6.399 20.315 1.00 98.69 338 VAL A N 1
ATOM 2587 C CA . VAL A 1 338 ? -21.049 -5.227 19.730 1.00 98.69 338 VAL A CA 1
ATOM 2588 C C . VAL A 1 338 ? -21.244 -5.405 18.225 1.00 98.69 338 VAL A C 1
ATOM 2590 O O . VAL A 1 338 ? -22.344 -5.196 17.730 1.00 98.69 338 VAL A O 1
ATOM 2593 N N . LEU A 1 339 ? -20.223 -5.861 17.488 1.00 98.44 339 LEU A N 1
ATOM 2594 C CA . LEU A 1 339 ? -20.356 -6.070 16.040 1.00 98.44 339 LEU A CA 1
ATOM 2595 C C . LEU A 1 339 ? -21.368 -7.158 15.657 1.00 98.44 339 LEU A C 1
ATOM 2597 O O . LEU A 1 339 ? -21.994 -7.038 14.612 1.00 98.44 339 LEU A O 1
ATOM 2601 N N . ARG A 1 340 ? -21.531 -8.211 16.470 1.00 98.62 340 ARG A N 1
ATOM 2602 C CA . ARG A 1 340 ? -22.556 -9.243 16.230 1.00 98.62 340 ARG A CA 1
ATOM 2603 C C . ARG A 1 340 ? -23.958 -8.735 16.544 1.00 98.62 340 ARG A C 1
ATOM 2605 O O . ARG A 1 340 ? -24.888 -9.031 15.811 1.00 98.62 340 ARG A O 1
ATOM 2612 N N . GLU A 1 341 ? -24.108 -7.975 17.623 1.00 98.69 341 GLU A N 1
ATOM 2613 C CA . GLU A 1 341 ? -25.390 -7.366 17.999 1.00 98.69 341 GLU A CA 1
ATOM 2614 C C . GLU A 1 341 ? -25.804 -6.252 17.023 1.00 98.69 341 GLU A C 1
ATOM 2616 O O . GLU A 1 341 ? -26.990 -5.998 16.846 1.00 98.69 341 GLU A O 1
ATOM 2621 N N . GLN A 1 342 ? -24.829 -5.608 16.373 1.00 98.62 342 GLN A N 1
ATOM 2622 C CA . GLN A 1 342 ? -25.006 -4.504 15.425 1.00 98.62 342 GLN A CA 1
ATOM 2623 C C . GLN A 1 342 ? -24.593 -4.892 13.995 1.00 98.62 342 GLN A C 1
ATOM 2625 O O . GLN A 1 342 ? -24.083 -4.054 13.248 1.00 98.62 342 GLN A O 1
ATOM 2630 N N . GLU A 1 343 ? -24.786 -6.157 13.608 1.00 98.31 343 GLU A N 1
ATOM 2631 C CA . GLU A 1 343 ? -24.327 -6.699 12.319 1.00 98.31 343 GLU A CA 1
ATOM 2632 C C . GLU A 1 343 ? -24.841 -5.878 11.129 1.00 98.31 343 GLU A C 1
ATOM 2634 O O . GLU A 1 343 ? -24.063 -5.491 10.255 1.00 98.31 343 GLU A O 1
ATOM 2639 N N . GLU A 1 344 ? -26.131 -5.531 11.134 1.00 98.56 344 GLU A N 1
ATOM 2640 C CA . GLU A 1 344 ? -26.741 -4.724 10.076 1.00 98.56 344 GLU A CA 1
ATOM 2641 C C . GLU A 1 344 ? -26.133 -3.314 10.013 1.00 98.56 344 GLU A C 1
ATOM 2643 O O . GLU A 1 344 ? -25.799 -2.824 8.934 1.00 98.56 344 GLU A O 1
ATOM 2648 N N . MET A 1 345 ? -25.907 -2.673 11.166 1.00 98.38 345 MET A N 1
ATOM 2649 C CA . MET A 1 345 ? -25.257 -1.362 11.211 1.00 98.38 345 MET A CA 1
ATOM 2650 C C . MET A 1 345 ? -23.838 -1.438 10.643 1.00 98.38 345 MET A C 1
ATOM 2652 O O . MET A 1 345 ? -23.433 -0.550 9.889 1.00 98.38 345 MET A O 1
ATOM 2656 N N . TYR A 1 346 ? -23.085 -2.488 10.976 1.00 98.31 346 TYR A N 1
ATOM 2657 C CA . TYR A 1 346 ? -21.736 -2.673 10.459 1.00 98.31 346 TYR A CA 1
ATOM 2658 C C . TYR A 1 346 ? -21.728 -2.899 8.948 1.00 98.31 346 TYR A C 1
ATOM 2660 O O . TYR A 1 346 ? -20.974 -2.222 8.247 1.00 98.31 346 TYR A O 1
ATOM 2668 N N . ALA A 1 347 ? -22.619 -3.749 8.432 1.00 98.25 347 ALA A N 1
ATOM 2669 C CA . ALA A 1 347 ? -22.787 -3.955 6.997 1.00 98.25 347 ALA A CA 1
ATOM 2670 C C . ALA A 1 347 ? -23.090 -2.636 6.267 1.00 98.25 347 ALA A C 1
ATOM 2672 O O . ALA A 1 347 ? -22.405 -2.296 5.306 1.00 98.25 347 ALA A O 1
ATOM 2673 N N . GLN A 1 348 ? -24.031 -1.836 6.777 1.00 98.19 348 GLN A N 1
ATOM 2674 C CA . GLN A 1 348 ? -24.394 -0.547 6.182 1.00 98.19 348 GLN A CA 1
ATOM 2675 C C . GLN A 1 348 ? -23.252 0.482 6.222 1.00 98.19 348 GLN A C 1
ATOM 2677 O O . GLN A 1 348 ? -23.109 1.300 5.311 1.00 98.19 348 GLN A O 1
ATOM 2682 N N . VAL A 1 349 ? -22.456 0.511 7.298 1.00 96.94 349 VAL A N 1
ATOM 2683 C CA . VAL A 1 349 ? -21.291 1.405 7.389 1.00 96.94 349 VAL A CA 1
ATOM 2684 C C . VAL A 1 349 ? -20.228 0.998 6.365 1.00 96.94 349 VAL A C 1
ATOM 2686 O O . VAL A 1 349 ? -19.752 1.866 5.632 1.00 96.94 349 VAL A O 1
ATOM 2689 N N . LEU A 1 350 ? -19.909 -0.297 6.261 1.00 97.38 350 LEU A N 1
ATOM 2690 C CA . LEU A 1 350 ? -18.967 -0.810 5.262 1.00 97.38 350 LEU A CA 1
ATOM 2691 C C . LEU A 1 350 ? -19.448 -0.542 3.836 1.00 97.38 350 LEU A C 1
ATOM 2693 O O . LEU A 1 350 ? -18.670 -0.068 3.011 1.00 97.38 350 LEU A O 1
ATOM 2697 N N . GLU A 1 351 ? -20.723 -0.809 3.553 1.00 97.44 351 GLU A N 1
ATOM 2698 C CA . GLU A 1 351 ? -21.322 -0.588 2.239 1.00 97.44 351 GLU A CA 1
ATOM 2699 C C . GLU A 1 351 ? -21.174 0.875 1.816 1.00 97.44 351 GLU A C 1
ATOM 2701 O O . GLU A 1 351 ? -20.596 1.154 0.767 1.00 97.44 351 GLU A O 1
ATOM 2706 N N . ARG A 1 352 ? -21.594 1.828 2.659 1.00 96.56 352 ARG A N 1
ATOM 2707 C CA . ARG A 1 352 ? -21.425 3.261 2.362 1.00 96.56 352 ARG A CA 1
ATOM 2708 C C . ARG A 1 352 ? -19.961 3.634 2.132 1.00 96.56 352 ARG A C 1
ATOM 2710 O O . ARG A 1 352 ? -19.658 4.397 1.215 1.00 96.56 352 ARG A O 1
ATOM 2717 N N . HIS A 1 353 ? -19.057 3.107 2.956 1.00 96.38 353 HIS A N 1
ATOM 2718 C CA . HIS A 1 353 ? -17.634 3.417 2.878 1.00 96.38 353 HIS A CA 1
ATOM 2719 C C . HIS A 1 353 ? -16.998 2.901 1.575 1.00 96.38 353 HIS A C 1
ATOM 2721 O O . HIS A 1 353 ? -16.282 3.645 0.898 1.00 96.38 353 HIS A O 1
ATOM 2727 N N . PHE A 1 354 ? -17.287 1.659 1.180 1.00 96.00 354 PHE A N 1
ATOM 2728 C CA . PHE A 1 354 ? -16.726 1.061 -0.033 1.00 96.00 354 PHE A CA 1
ATOM 2729 C C . PHE A 1 354 ? -17.431 1.494 -1.314 1.00 96.00 354 PHE A C 1
ATOM 2731 O O . PHE A 1 354 ? -16.761 1.635 -2.334 1.00 96.00 354 PHE A O 1
ATOM 2738 N N . ILE A 1 355 ? -18.731 1.807 -1.275 1.00 95.75 355 ILE A N 1
ATOM 2739 C CA . ILE A 1 355 ? -19.400 2.477 -2.398 1.00 95.75 355 ILE A CA 1
ATOM 2740 C C . ILE A 1 355 ? -18.681 3.787 -2.713 1.00 95.75 355 ILE A C 1
ATOM 2742 O O . ILE A 1 355 ? -18.331 4.012 -3.867 1.00 95.75 355 ILE A O 1
ATOM 2746 N N . ARG A 1 356 ? -18.352 4.601 -1.700 1.00 95.62 356 ARG A N 1
ATOM 2747 C CA . ARG A 1 356 ? -17.591 5.840 -1.912 1.00 95.62 356 ARG A CA 1
ATOM 2748 C C . ARG A 1 356 ? -16.224 5.584 -2.558 1.00 95.62 356 ARG A C 1
ATOM 2750 O O . ARG A 1 356 ? -15.830 6.358 -3.428 1.00 95.62 356 ARG A O 1
ATOM 2757 N N . HIS A 1 357 ? -15.503 4.533 -2.157 1.00 95.50 357 HIS A N 1
ATOM 2758 C CA . HIS A 1 357 ? -14.224 4.152 -2.781 1.00 95.50 357 HIS A CA 1
ATOM 2759 C C . HIS A 1 357 ? -14.410 3.807 -4.263 1.00 95.50 357 HIS A C 1
ATOM 2761 O O . HIS A 1 357 ? -13.749 4.391 -5.120 1.00 95.50 357 HIS A O 1
ATOM 2767 N N . MET A 1 358 ? -15.352 2.910 -4.563 1.00 93.94 358 MET A N 1
ATOM 2768 C CA . MET A 1 358 ? -15.641 2.459 -5.926 1.00 93.94 358 MET A CA 1
ATOM 2769 C C . MET A 1 358 ? -16.113 3.610 -6.826 1.00 93.94 358 MET A C 1
ATOM 2771 O O . MET A 1 358 ? -15.591 3.780 -7.926 1.00 93.94 358 MET A O 1
ATOM 2775 N N . GLU A 1 359 ? -17.039 4.446 -6.347 1.00 94.56 359 GLU A N 1
ATOM 2776 C CA . GLU A 1 359 ? -17.526 5.623 -7.077 1.00 94.56 359 GLU A CA 1
ATOM 2777 C C . GLU A 1 359 ? -16.398 6.631 -7.339 1.00 94.56 359 GLU A C 1
ATOM 2779 O O . GLU A 1 359 ? -16.277 7.150 -8.447 1.00 94.56 359 GLU A O 1
ATOM 2784 N N . SER A 1 360 ? -15.528 6.875 -6.351 1.00 95.38 360 SER A N 1
ATOM 2785 C CA . SER A 1 360 ? -14.392 7.799 -6.495 1.00 95.38 360 SER A CA 1
ATOM 2786 C C . SER A 1 360 ? -13.340 7.289 -7.485 1.00 95.38 360 SER A C 1
ATOM 2788 O O . SER A 1 360 ? -12.678 8.091 -8.141 1.00 95.38 360 SER A O 1
ATOM 2790 N N . LEU A 1 361 ? -13.197 5.966 -7.619 1.00 94.62 361 LEU A N 1
ATOM 2791 C CA . LEU A 1 361 ? -12.385 5.313 -8.653 1.00 94.62 361 LEU A CA 1
ATOM 2792 C C . LEU A 1 361 ? -13.057 5.326 -10.037 1.00 94.62 361 LEU A C 1
ATOM 2794 O O . LEU A 1 361 ? -12.463 4.859 -11.006 1.00 94.62 361 LEU A O 1
ATOM 2798 N N . GLY A 1 362 ? -14.280 5.848 -10.157 1.00 92.38 362 GLY A N 1
ATOM 2799 C CA . GLY A 1 362 ? -15.031 5.869 -11.411 1.00 92.38 362 GLY A CA 1
ATOM 2800 C C . GLY A 1 362 ? -15.626 4.514 -11.800 1.00 92.38 362 GLY A C 1
ATOM 2801 O O . GLY A 1 362 ? -15.999 4.326 -12.958 1.00 92.38 362 GLY A O 1
ATOM 2802 N N . MET A 1 363 ? -15.729 3.565 -10.863 1.00 86.06 363 MET A N 1
ATOM 2803 C CA . MET A 1 363 ? -16.409 2.296 -11.109 1.00 86.06 363 MET A CA 1
ATOM 2804 C C . MET A 1 363 ? -17.923 2.532 -11.121 1.00 86.06 363 MET A C 1
ATOM 2806 O O . MET A 1 363 ? -18.492 3.060 -10.164 1.00 86.06 363 MET A O 1
ATOM 2810 N N . ALA A 1 364 ? -18.589 2.146 -12.209 1.00 67.69 364 ALA A N 1
ATOM 2811 C CA . ALA A 1 364 ? -20.044 2.224 -12.293 1.00 67.69 364 ALA A CA 1
ATOM 2812 C C . ALA A 1 364 ? -20.699 1.323 -11.231 1.00 67.69 364 ALA A C 1
ATOM 2814 O O . ALA A 1 364 ? -20.224 0.209 -10.992 1.00 67.69 364 ALA A O 1
ATOM 2815 N N . LYS A 1 365 ? -21.823 1.771 -10.648 1.00 58.75 365 LYS A N 1
ATOM 2816 C CA . LYS A 1 365 ? -22.725 0.878 -9.901 1.00 58.75 365 LYS A CA 1
ATOM 2817 C C . LYS A 1 365 ? -23.181 -0.214 -10.864 1.00 58.75 365 LYS A C 1
ATOM 2819 O O . LYS A 1 365 ? -23.835 0.101 -11.856 1.00 58.75 365 LYS A O 1
ATOM 2824 N N . ARG A 1 366 ? -22.757 -1.450 -10.617 1.00 51.22 366 ARG A N 1
ATOM 2825 C CA . ARG A 1 366 ? -23.233 -2.618 -11.359 1.00 51.22 366 ARG A CA 1
ATOM 2826 C C . ARG A 1 366 ? -24.482 -3.175 -10.713 1.00 51.22 366 ARG A C 1
ATOM 2828 O O . ARG A 1 366 ? -24.522 -3.177 -9.463 1.00 51.22 366 ARG A O 1
#

Mean predicted aligned error: 10.02 Å

Sequence (366 aa):
MKITCQSCQSKYTVSDEKVQGRTVKIKCRKCGATILVNSAGATNGGVADPVSSAPSAADGATEAALDAKLGEADSADLPVPVADLMARYVGKSFSIEGLGKLAPTALEMKRAIVKYGRAVAHTERMARHIARVLGARPYDLEMSVDETDNPTTLVEHLFVGLELKRRGIAAQSLALRFLGEFQKGVDYIGDLAAFEKSFREQFAVARYCGPYKMSIHSGSDKFSIFPIIGRIAGDLVHEKTAGTSYLEALRVVARADARLFREIWAFALDRFPTDRATYHVVEKLTTLPDLGTLSD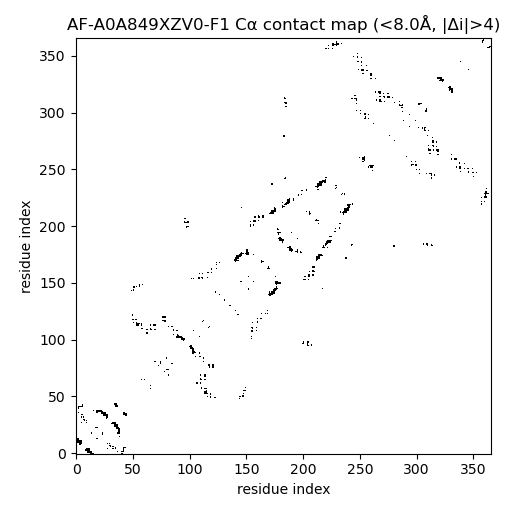AKLETLFENNDGRQLLHVTFGSVLNEKDAAGALRFKPRFFQVLREQEEMYAQVLERHFIRHMESLGMAKR

Foldseek 3Di:
DWAADPVPRDIDDDDLVVQAPDWDWDQDPPPRATWIQHNVYTDHPDPDQLQVPFPLCLVVDDPVVLVVLLVVPDCVQFPHRLVVQCVVQAPDWDQFPLQGTDHDHSSNSSSLCSGCRNVLSVLLVVQVVCCVVQPPPDDAAERENQPHPDWQDLSNLLSSLQSCVVSVNPHQEYETNAPFDLFALEETGDDQVNRLSRVLSSCSSCVRSPQHAHEAPSQAHNLSCLLSQLVRQPVSHHYDDDLVLVVLLLLLCLVQPVPLSVVLLVVLVVCVVPLCVVGDDPDDLDPDDDPVPDDSVCPNVLSVDRSSSNSNSSCVVCQCCPADPVRHRDRNVVSVVSCVVCVVVSVVSVCVRVVSSCVSNVNDDD

pLDDT: mean 88.78, std 13.35, range [28.02, 98.75]

Solvent-accessible surface area (backbone atoms only — not comparable to full-atom values): 20707 Å² total; per-residue (Å²): 83,81,38,55,40,87,89,77,67,51,76,49,78,49,64,59,83,74,19,63,96,42,77,39,83,41,69,38,90,86,79,62,49,57,37,35,31,36,83,90,46,62,47,84,54,62,89,71,59,71,40,77,67,38,52,67,67,45,85,82,46,52,70,68,58,46,49,50,55,58,67,68,46,53,62,85,59,35,84,59,54,67,69,60,56,46,66,74,39,40,92,41,73,45,81,33,72,92,68,44,78,50,60,47,47,67,68,59,47,48,36,32,44,67,38,40,36,50,40,55,38,48,51,51,54,48,51,55,50,48,45,67,74,51,55,91,57,89,80,86,38,71,51,65,51,43,82,46,89,60,56,60,47,70,62,39,50,44,50,52,41,44,53,36,48,76,69,70,49,76,48,52,25,43,24,57,14,59,72,61,42,63,32,64,56,30,50,65,48,70,62,66,67,61,32,48,56,50,51,49,43,49,49,25,46,35,53,64,49,44,83,34,17,51,26,35,68,53,34,41,61,28,64,86,50,24,49,55,50,19,73,71,46,50,90,38,54,39,77,40,71,63,60,60,60,54,52,48,48,48,48,46,33,29,74,76,37,44,67,60,36,52,54,51,49,58,50,25,64,71,43,32,83,64,45,43,78,83,51,77,66,85,93,66,80,82,78,70,76,64,68,92,77,53,51,64,96,51,51,61,59,40,72,76,34,54,50,42,24,32,41,52,53,56,21,46,66,56,51,58,64,34,55,43,98,87,67,48,61,62,42,39,62,60,54,55,45,51,49,63,80,37,40,68,61,42,54,54,50,48,49,56,55,49,48,53,51,40,49,41,32,66,48,75,91,126

Secondary structure (DSSP, 8-state):
-EEE-TTT--EEE--HHHHTTS-EEEE-TTT-PEEEEETTEEEE--S--TTTTS-GGGTT--HHHHHHHHHHS-TTTSSS-HHHHHHHHTT--EEETTTEEE---HHHHHHHHHHHHHHHHHHHHHHHHHHHHHTT-----EEEE-SSSSPPPHHHHHHHHHHHHHTT---SEEEE--SSB--TTS--BS-HHHHHHHHHHHHHHHHHH---EEEETT-TT-TTTHHHHHHHHTTSEEE---HHHHHHHHHHHHHH-HHHHHHHHHHHHHHHHHHGGGS---S-------TTTS-GGGGGGGGGSHHHHHHHHHTHHHHHH-B-TTSSBSSHHHHHHHHHHTHHHHHHHHHHHHHHHHHHTT----